Protein AF-0000000082933369 (afdb_homodimer)

Nearest PDB structures (foldseek):
  2hvv-assembly1_A  TM=9.136E-01  e=1.392E-15  Streptococcus mutans
  1vq2-assembly1_A  TM=8.316E-01  e=1.070E-15  Tequatrovirus T4
  4p9e-assembly1_A  TM=9.087E-01  e=1.133E-13  Cyanophage S-TIM5
  4p9c-assembly1_J  TM=8.682E-01  e=4.825E-14  Cyanophage S-TIM5
  7fh4-assembly1_A  TM=8.510E-01  e=1.287E-12  Paramecium bursaria Chlorella virus 1

Foldseek 3Di:
DDDDLLVVVLVVQVVQQVVEPDPPDRKKKFKDDPSHTQFIFIKWADPPDDTCNVVNAPCVVVVPDPLPDCVRGRIDHGLVRRLVVCVVVVHQRAQIEMEMAADDHQVSLVVCLVSNHAEYEYEDDDDRPNSVVVCVVSNHHYHYDDDD/DDDDLLVVVLVVQVVQQVVEPDPPDRKKKFKDDPSHTQFIFIKWAPPPDDTCNVVPAPCVVVVPDPLPDCVRGRIDHGLVRRLVVCVVVVHQRAQIEMEMAADDHQVSLVVCLVSNHAEYEYEDDDDRPNSVVVCVVSNHHYHYDDDD

pLDDT: mean 93.24, std 7.58, range [53.91, 98.89]

InterPro domains:
  IPR002125 Cytidine and deoxycytidylate deaminase domain [PF00383] (4-122)
  IPR002125 Cytidine and deoxycytidylate deaminase domain [PS51747] (4-134)
  IPR015517 Deoxycytidylate deaminase-related [PTHR11086] (2-146)
  IPR016193 Cytidine deaminase-like [SSF53927] (6-145)
  IPR016473 Deoxycytidylate deaminase [PIRSF006019] (2-145)
  IPR035105 Deoxycytidylate deaminase domain [cd01286] (6-136)

Secondary structure (DSSP, 8-state):
-PPPHHHHHHHHHHHHGGG---SS---EEEEEETTEEEEEEE-BPPTTS--HHHH--HHHHTTPPTTS-GGG--SBPHHHHHHHHHHHHT---TT-EEEESS---HHHHHHHHHTT--EEEE-S----HHHHHHHHHTT-EEEE----/-PPPHHHHHHHHHHHHGGG---SS---EEEEEETTEEEEEEE-BPPTTS--HHHH--HHHHTTPPTTS-GGG--SBPHHHHHHHHHHHHT---TT-EEEESS---HHHHHHHHHTT--EEEE-S----HHHHHHHHHTT-EEEE----

Organism: NCBI:txid1450156

Radius of gyration: 18.31 Å; Cα contacts (8 Å, |Δi|>4): 743; chains: 2; bounding box: 44×66×46 Å

Solvent-accessible surface area (backbone atoms only — not comparable to full-atom values): 15114 Å² total; per-residue (Å²): 131,83,69,52,70,66,56,50,54,51,54,49,22,60,57,45,13,69,71,27,47,44,86,85,64,64,31,10,15,33,34,30,44,93,92,34,80,72,33,51,18,35,19,30,39,33,65,70,46,78,39,38,76,76,76,49,55,62,39,65,76,67,66,54,59,90,89,50,49,62,69,56,47,74,47,43,50,12,61,50,35,16,45,32,41,16,10,27,69,27,38,54,42,47,69,12,33,39,35,28,54,42,47,58,46,43,65,46,38,42,48,40,46,52,19,36,38,43,33,37,38,24,23,74,81,56,83,37,64,68,17,53,52,52,37,53,59,47,65,36,46,78,40,80,54,70,84,127,130,84,70,52,71,67,56,51,54,52,54,51,21,61,58,44,14,68,72,27,47,42,86,85,64,64,30,10,15,34,34,31,44,93,92,35,80,71,32,51,17,34,18,30,40,32,63,71,46,79,39,39,76,76,75,50,54,62,40,65,76,66,67,56,58,89,88,50,50,63,68,57,48,75,47,44,50,13,59,50,35,17,46,31,41,16,10,27,70,27,39,55,43,47,68,12,34,38,36,28,55,44,46,59,45,43,64,45,38,41,48,38,46,51,19,36,37,43,33,38,37,23,23,75,80,58,82,38,65,69,16,53,52,52,37,53,58,47,65,36,44,78,40,80,53,70,84,128

Structure (mmCIF, N/CA/C/O backbone):
data_AF-0000000082933369-model_v1
#
loop_
_entity.id
_entity.type
_entity.pdbx_description
1 polymer 'Cytidine deaminase'
#
loop_
_atom_site.group_PDB
_atom_site.id
_atom_site.type_symbol
_atom_site.label_atom_id
_atom_site.label_alt_id
_atom_site.label_comp_id
_atom_site.label_asym_id
_atom_site.label_entity_id
_atom_site.label_seq_id
_atom_site.pdbx_PDB_ins_code
_atom_site.Cartn_x
_atom_site.Cartn_y
_atom_site.Cartn_z
_atom_site.occupancy
_atom_site.B_iso_or_equiv
_atom_site.auth_seq_id
_atom_site.auth_comp_id
_atom_site.auth_asym_id
_atom_site.auth_atom_id
_atom_site.pdbx_PDB_model_num
ATOM 1 N N . MET A 1 1 ? 11.576 26.126 25.24 1 78.82 1 MET A N 1
ATOM 2 C CA . MET A 1 1 ? 10.199 25.642 25.273 1 78.82 1 MET A CA 1
ATOM 3 C C . MET A 1 1 ? 10.087 24.273 24.612 1 78.82 1 MET A C 1
ATOM 5 O O . MET A 1 1 ? 10.741 24.012 23.601 1 78.82 1 MET A O 1
ATOM 9 N N . ARG A 1 2 ? 9.441 23.428 25.333 1 92.81 2 ARG A N 1
ATOM 10 C CA . ARG A 1 2 ? 9.28 22.078 24.804 1 92.81 2 ARG A CA 1
ATOM 11 C C . ARG A 1 2 ? 8.343 22.07 23.601 1 92.81 2 ARG A C 1
ATOM 13 O O . ARG A 1 2 ? 7.262 22.661 23.646 1 92.81 2 ARG A O 1
ATOM 20 N N . PRO A 1 3 ? 8.782 21.549 22.512 1 93.45 3 PRO A N 1
ATOM 21 C CA . PRO A 1 3 ? 7.884 21.485 21.357 1 93.45 3 PRO A CA 1
ATOM 22 C C . PRO A 1 3 ? 6.63 20.658 21.63 1 93.45 3 PRO A C 1
ATOM 24 O O . PRO A 1 3 ? 6.652 19.755 22.471 1 93.45 3 PRO A O 1
ATOM 27 N N . SER A 1 4 ? 5.562 21.004 20.953 1 95.52 4 SER A N 1
ATOM 28 C CA . SER A 1 4 ? 4.375 20.155 20.992 1 95.52 4 SER A CA 1
ATOM 29 C C . SER A 1 4 ? 4.654 18.786 20.38 1 95.52 4 SER A C 1
ATOM 31 O O . SER A 1 4 ? 5.665 18.599 19.7 1 95.52 4 SER A O 1
ATOM 33 N N . TRP A 1 5 ? 3.82 17.846 20.626 1 96.67 5 TRP A N 1
ATOM 34 C CA . TRP A 1 5 ? 3.992 16.507 20.072 1 96.67 5 TRP A CA 1
ATOM 35 C C . TRP A 1 5 ? 4.018 16.547 18.548 1 96.67 5 TRP A C 1
ATOM 37 O O . TRP A 1 5 ? 4.839 15.878 17.916 1 96.67 5 TRP A O 1
ATOM 47 N N . ASP A 1 6 ? 3.161 17.311 17.944 1 97.08 6 ASP A N 1
ATOM 48 C CA . ASP A 1 6 ? 3.121 17.419 16.488 1 97.08 6 ASP A CA 1
ATOM 49 C C . ASP A 1 6 ? 4.416 18.021 15.947 1 97.08 6 ASP A C 1
ATOM 51 O O . ASP A 1 6 ? 4.949 17.555 14.938 1 97.08 6 ASP A O 1
ATOM 55 N N . GLU A 1 7 ? 4.874 19.051 16.647 1 96.54 7 GLU A N 1
ATOM 56 C CA . GLU A 1 7 ? 6.142 19.654 16.249 1 96.54 7 GLU A CA 1
ATOM 57 C C . GLU A 1 7 ? 7.286 18.648 16.343 1 96.54 7 GLU A C 1
ATOM 59 O O . GLU A 1 7 ? 8.123 18.565 15.442 1 96.54 7 GLU A O 1
ATOM 64 N N . TYR A 1 8 ? 7.232 17.95 17.466 1 97.75 8 TYR A N 1
ATOM 65 C CA . TYR A 1 8 ? 8.271 16.961 17.728 1 97.75 8 TYR A CA 1
ATOM 66 C C . TYR A 1 8 ? 8.294 15.892 16.641 1 97.75 8 TYR A C 1
ATOM 68 O O . TYR A 1 8 ? 9.33 15.656 16.016 1 97.75 8 TYR A O 1
ATOM 76 N N . PHE A 1 9 ? 7.214 15.292 16.298 1 98.21 9 PHE A N 1
ATOM 77 C CA . PHE A 1 9 ? 7.148 14.186 15.351 1 98.21 9 PHE A CA 1
ATOM 78 C C . PHE A 1 9 ? 7.355 14.681 13.924 1 98.21 9 PHE A C 1
ATOM 80 O O . PHE A 1 9 ? 7.954 13.987 13.101 1 98.21 9 PHE A O 1
ATOM 87 N N . MET A 1 10 ? 6.91 15.921 13.6 1 97.32 10 MET A N 1
ATOM 88 C CA . MET A 1 10 ? 7.134 16.474 12.268 1 97.32 10 MET A CA 1
ATOM 89 C C . MET A 1 10 ? 8.613 16.769 12.042 1 97.32 10 MET A C 1
ATOM 91 O O . MET A 1 10 ? 9.107 16.663 10.918 1 97.32 10 MET A O 1
ATOM 95 N N . GLY A 1 11 ? 9.245 17.132 13.16 1 96.76 11 GLY A N 1
ATOM 96 C CA . GLY A 1 11 ? 10.691 17.264 13.076 1 96.76 11 GLY A CA 1
ATOM 97 C C . GLY A 1 11 ? 11.388 15.965 12.718 1 96.76 11 GLY A C 1
ATOM 98 O O . GLY A 1 11 ? 12.321 15.957 11.911 1 96.76 11 GLY A O 1
ATOM 99 N N . ILE A 1 12 ? 10.979 14.921 13.298 1 97.88 12 ILE A N 1
ATOM 100 C CA . ILE A 1 12 ? 11.562 13.61 13.035 1 97.88 12 ILE A CA 1
ATOM 101 C C . ILE A 1 12 ? 11.276 13.198 11.593 1 97.88 12 ILE A C 1
ATOM 103 O O . ILE A 1 12 ? 12.149 12.658 10.909 1 97.88 12 ILE A O 1
ATOM 107 N N . VAL A 1 13 ? 10.088 13.439 11.098 1 96.95 13 VAL A N 1
ATOM 108 C CA . VAL A 1 13 ? 9.704 13.093 9.733 1 96.95 13 VAL A CA 1
ATOM 109 C C . VAL A 1 13 ? 10.664 13.749 8.744 1 96.95 13 VAL A C 1
ATOM 111 O O . VAL A 1 13 ? 11.009 13.157 7.719 1 96.95 13 VAL A O 1
ATOM 114 N N . ASP A 1 14 ? 11.137 14.929 9.059 1 96.01 14 ASP A N 1
ATOM 115 C CA . ASP A 1 14 ? 12.047 15.675 8.195 1 96.01 14 ASP A CA 1
ATOM 116 C C . ASP A 1 14 ? 13.411 14.993 8.113 1 96.01 14 ASP A C 1
ATOM 118 O O . ASP A 1 14 ? 14.094 15.081 7.091 1 96.01 14 ASP A O 1
ATOM 122 N N . LEU A 1 15 ? 13.742 14.38 9.168 1 97.8 15 LEU A N 1
ATOM 123 C CA . LEU A 1 15 ? 14.995 13.633 9.154 1 97.8 15 LEU A CA 1
ATOM 124 C C . LEU A 1 15 ? 14.841 12.328 8.381 1 97.8 15 LEU A C 1
ATOM 126 O O . LEU A 1 15 ? 15.729 11.947 7.614 1 97.8 15 LEU A O 1
ATOM 130 N N . VAL A 1 16 ? 13.721 11.712 8.517 1 97.95 16 VAL A N 1
ATOM 131 C CA . VAL A 1 16 ? 13.449 10.426 7.884 1 97.95 16 VAL A CA 1
ATOM 132 C C . VAL A 1 16 ? 13.499 10.577 6.365 1 97.95 16 VAL A C 1
ATOM 134 O O . VAL A 1 16 ? 14.059 9.727 5.669 1 97.95 16 VAL A O 1
ATOM 137 N N . LYS A 1 17 ? 12.978 11.655 5.877 1 97.3 17 LYS A N 1
ATOM 138 C CA . LYS A 1 17 ? 12.879 11.835 4.431 1 97.3 17 LYS A CA 1
ATOM 139 C C . LYS A 1 17 ? 14.262 11.924 3.792 1 97.3 17 LYS A C 1
ATOM 141 O O . LYS A 1 17 ? 14.404 11.744 2.581 1 97.3 17 LYS A O 1
ATOM 146 N N . GLU A 1 18 ? 15.296 12.206 4.552 1 96.95 18 GLU A N 1
ATOM 147 C CA . GLU A 1 18 ? 16.643 12.41 4.028 1 96.95 18 GLU A CA 1
ATOM 148 C C . GLU A 1 18 ? 17.249 11.097 3.54 1 96.95 18 GLU A C 1
ATOM 150 O O . GLU A 1 18 ? 18.268 11.098 2.845 1 96.95 18 GLU A O 1
ATOM 155 N N . ARG A 1 19 ? 16.647 10.054 3.896 1 96.08 19 ARG A N 1
ATOM 156 C CA . ARG A 1 19 ? 17.15 8.756 3.456 1 96.08 19 ARG A CA 1
ATOM 157 C C . ARG A 1 19 ? 16.608 8.398 2.076 1 96.08 19 ARG A C 1
ATOM 159 O O . ARG A 1 19 ? 17.073 7.444 1.449 1 96.08 19 ARG A O 1
ATOM 166 N N . SER A 1 20 ? 15.643 9.12 1.589 1 95.98 20 SER A N 1
ATOM 167 C CA . SER A 1 20 ? 15.047 8.845 0.286 1 95.98 20 SER A CA 1
ATOM 168 C C . SER A 1 20 ? 16.057 9.05 -0.838 1 95.98 20 SER A C 1
ATOM 170 O O . SER A 1 20 ? 16.848 9.995 -0.805 1 95.98 20 SER A O 1
ATOM 172 N N . THR A 1 21 ? 15.978 8.199 -1.848 1 91.45 21 THR A N 1
ATOM 173 C CA . THR A 1 21 ? 16.846 8.322 -3.014 1 91.45 21 THR A CA 1
ATOM 174 C C . THR A 1 21 ? 16.058 8.806 -4.227 1 91.45 21 THR A C 1
ATOM 176 O O . THR A 1 21 ? 16.533 8.711 -5.361 1 91.45 21 THR A O 1
ATOM 179 N N . CYS A 1 22 ? 14.861 9.145 -3.921 1 91.55 22 CYS A N 1
ATOM 180 C CA . CYS A 1 22 ? 14.04 9.678 -5.002 1 91.55 22 CYS A CA 1
ATOM 181 C C . CYS A 1 22 ? 14.63 10.973 -5.548 1 91.55 22 CYS A C 1
ATOM 183 O O . CYS A 1 22 ? 15.013 11.858 -4.78 1 91.55 22 CYS A O 1
ATOM 185 N N . LEU A 1 23 ? 14.572 11.143 -6.798 1 89.59 23 LEU A N 1
ATOM 186 C CA . LEU A 1 23 ? 15.174 12.297 -7.456 1 89.59 23 LEU A CA 1
ATOM 187 C C . LEU A 1 23 ? 14.175 13.444 -7.562 1 89.59 23 LEU A C 1
ATOM 189 O O . LEU A 1 23 ? 14.563 14.594 -7.78 1 89.59 23 LEU A O 1
ATOM 193 N N . ARG A 1 24 ? 12.984 13.147 -7.423 1 85.81 24 ARG A N 1
ATOM 194 C CA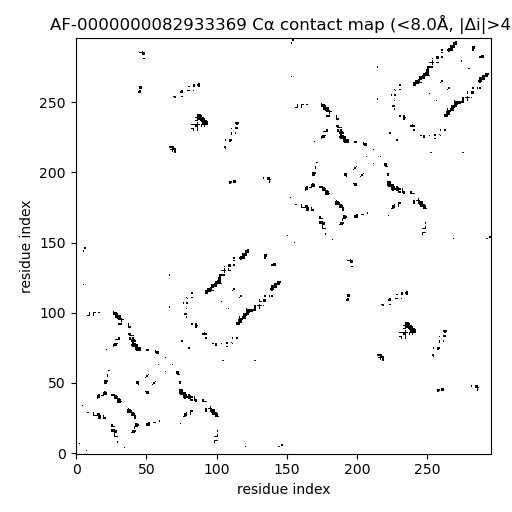 . ARG A 1 24 ? 11.949 14.153 -7.637 1 85.81 24 ARG A CA 1
ATOM 195 C C . ARG A 1 24 ? 11.558 14.824 -6.325 1 85.81 24 ARG A C 1
ATOM 197 O O . ARG A 1 24 ? 11.447 16.05 -6.257 1 85.81 24 ARG A O 1
ATOM 204 N N . ARG A 1 25 ? 11.227 13.956 -5.355 1 88.09 25 ARG A N 1
ATOM 205 C CA . ARG A 1 25 ? 10.716 14.49 -4.097 1 88.09 25 ARG A CA 1
ATOM 206 C C . ARG A 1 25 ? 11.017 13.545 -2.939 1 88.09 25 ARG A C 1
ATOM 208 O O . ARG A 1 25 ? 10.563 12.399 -2.932 1 88.09 25 ARG A O 1
ATOM 21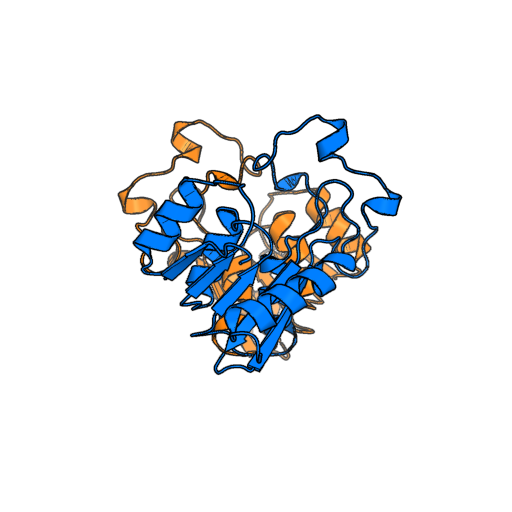5 N N . GLN A 1 26 ? 11.702 14.085 -1.998 1 94.39 26 GLN A N 1
ATOM 216 C CA . GLN A 1 26 ? 11.954 13.282 -0.806 1 94.39 26 GLN A CA 1
ATOM 217 C C . GLN A 1 26 ? 10.807 13.408 0.193 1 94.39 26 GLN A C 1
ATOM 219 O O . GLN A 1 26 ? 10.47 14.513 0.623 1 94.39 26 GLN A O 1
ATOM 224 N N . VAL A 1 27 ? 10.239 12.314 0.518 1 95.63 27 VAL A N 1
ATOM 225 C CA . VAL A 1 27 ? 9.097 12.279 1.425 1 95.63 27 VAL A CA 1
ATOM 226 C C . VAL A 1 27 ? 9.392 11.342 2.594 1 95.63 27 VAL A C 1
ATOM 228 O O . VAL A 1 27 ? 9.98 10.274 2.408 1 95.63 27 VAL A O 1
ATOM 231 N N . GLY A 1 28 ? 9.022 11.769 3.781 1 97.72 28 GLY A N 1
ATOM 232 C CA . GLY A 1 28 ? 9.105 10.953 4.981 1 97.72 28 GLY A CA 1
ATOM 233 C C . GLY A 1 28 ? 7.764 10.762 5.666 1 97.72 28 GLY A C 1
ATOM 234 O O . GLY A 1 28 ? 6.866 11.594 5.527 1 97.72 28 GLY A O 1
ATOM 235 N N . ALA A 1 29 ? 7.649 9.646 6.392 1 98.59 29 ALA A N 1
ATOM 236 C CA . ALA A 1 29 ? 6.42 9.348 7.123 1 98.59 29 ALA A CA 1
ATOM 237 C C . ALA A 1 29 ? 6.725 8.658 8.45 1 98.59 29 ALA A C 1
ATOM 239 O O . ALA A 1 29 ? 7.736 7.963 8.578 1 98.59 29 ALA A O 1
ATOM 240 N N . LEU A 1 30 ? 5.831 8.891 9.383 1 98.51 30 LEU A N 1
ATOM 241 C CA . LEU A 1 30 ? 5.875 8.292 10.713 1 98.51 30 LEU A CA 1
ATOM 242 C C . LEU A 1 30 ? 4.48 7.88 11.17 1 98.51 30 LEU A C 1
ATOM 244 O O . LEU A 1 30 ? 3.518 8.631 10.996 1 98.51 30 LEU A O 1
ATOM 248 N N . ILE A 1 31 ? 4.383 6.692 11.677 1 98.89 31 ILE A N 1
ATOM 249 C CA . ILE A 1 31 ? 3.143 6.314 12.347 1 98.89 31 ILE A CA 1
ATOM 250 C C . ILE A 1 31 ? 3.374 6.238 13.854 1 98.89 31 ILE A C 1
ATOM 252 O O . ILE A 1 31 ? 4.269 5.527 14.317 1 98.89 31 ILE A O 1
ATOM 256 N N . VAL A 1 32 ? 2.556 6.963 14.597 1 98.88 32 VAL A N 1
ATOM 257 C CA . VAL A 1 32 ? 2.729 7.134 16.035 1 98.88 32 VAL A CA 1
ATOM 258 C C . VAL A 1 32 ? 1.441 6.75 16.76 1 98.88 32 VAL A C 1
ATOM 260 O O . VAL A 1 32 ? 0.342 7.066 16.297 1 98.88 32 VAL A O 1
ATOM 263 N N . LYS A 1 33 ? 1.555 6.128 17.827 1 98.46 33 LYS A N 1
ATOM 264 C CA . LYS A 1 33 ? 0.431 5.833 18.71 1 98.46 33 LYS A CA 1
ATOM 265 C C . LYS A 1 33 ? 0.816 6.027 20.174 1 98.46 33 LYS A C 1
ATOM 267 O O . LYS A 1 33 ? 1.875 5.569 20.609 1 98.46 33 LYS A O 1
ATOM 272 N N . ASP A 1 34 ? 0.067 6.761 20.875 1 97.63 34 ASP A N 1
ATOM 273 C CA . ASP A 1 34 ? 0.319 7.018 22.289 1 97.63 34 ASP A CA 1
ATOM 274 C C . ASP A 1 34 ? 1.727 7.569 22.505 1 97.63 34 ASP A C 1
ATOM 276 O O . ASP A 1 34 ? 2.463 7.086 23.367 1 97.63 34 ASP A O 1
ATOM 280 N N . LYS A 1 35 ? 2.087 8.414 21.603 1 97.62 35 LYS A N 1
ATOM 281 C CA . LYS A 1 35 ? 3.336 9.166 21.678 1 97.62 35 LYS A CA 1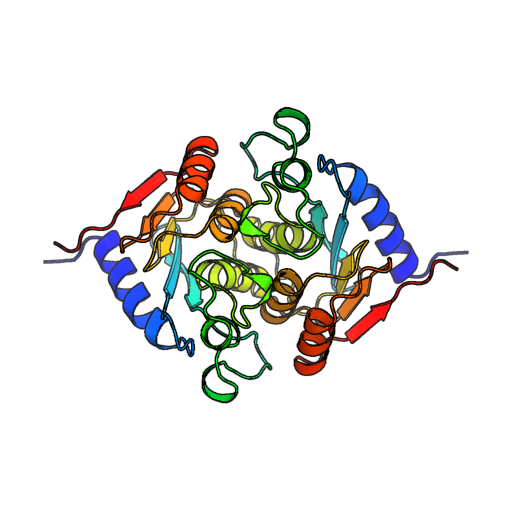
ATOM 282 C C . LYS A 1 35 ? 4.541 8.255 21.461 1 97.62 35 LYS A C 1
ATOM 284 O O . LYS A 1 35 ? 5.66 8.594 21.849 1 97.62 35 LYS A O 1
ATOM 289 N N . ARG A 1 36 ? 4.295 7.101 20.858 1 98.09 36 ARG A N 1
ATOM 290 C CA . ARG A 1 36 ? 5.367 6.176 20.505 1 98.09 36 ARG A CA 1
ATOM 291 C C . ARG A 1 36 ? 5.414 5.941 18.999 1 98.09 36 ARG A C 1
ATOM 293 O O . ARG A 1 36 ? 4.381 5.707 18.369 1 98.09 36 ARG A O 1
ATOM 300 N N . ILE A 1 37 ? 6.601 5.96 18.555 1 98.64 37 ILE A N 1
ATOM 301 C CA . ILE A 1 37 ? 6.788 5.687 17.134 1 98.64 37 ILE A CA 1
ATOM 302 C C . ILE A 1 37 ? 6.679 4.185 16.879 1 98.64 37 ILE A C 1
ATOM 304 O O . ILE A 1 37 ? 7.388 3.391 17.5 1 98.64 37 ILE A O 1
ATOM 308 N N . LEU A 1 38 ? 5.831 3.845 15.991 1 98.69 38 LEU A N 1
ATOM 309 C CA . LEU A 1 38 ? 5.608 2.436 15.687 1 98.69 38 LEU A CA 1
ATOM 310 C C . LEU A 1 38 ? 6.379 2.02 14.439 1 98.69 38 LEU A C 1
ATOM 312 O O . LEU A 1 38 ? 6.885 0.898 14.361 1 98.69 38 LEU A O 1
ATOM 316 N N . SER A 1 39 ? 6.42 2.923 13.446 1 98.65 39 SER A N 1
ATOM 317 C CA . SER A 1 39 ? 7.068 2.64 12.169 1 98.65 39 SER A CA 1
ATOM 318 C C . SER A 1 39 ? 7.422 3.927 11.432 1 98.65 39 SER A C 1
ATOM 320 O O . SER A 1 39 ? 6.927 5.003 11.777 1 98.65 39 SER A O 1
ATOM 322 N N . THR A 1 40 ? 8.307 3.811 10.542 1 98.46 40 THR A N 1
ATOM 323 C CA . THR A 1 40 ? 8.745 4.921 9.704 1 98.46 40 THR A CA 1
ATOM 324 C C . THR A 1 40 ? 8.831 4.495 8.242 1 98.46 40 THR A C 1
ATOM 326 O O . THR A 1 40 ? 8.808 3.301 7.935 1 98.46 40 THR A O 1
ATOM 329 N N . GLY A 1 41 ? 8.85 5.492 7.389 1 98.3 41 GLY A N 1
ATOM 330 C CA . GLY A 1 41 ? 9.024 5.229 5.97 1 98.3 41 GLY A CA 1
ATOM 331 C C . GLY A 1 41 ? 9.481 6.446 5.189 1 98.3 41 GLY A C 1
ATOM 332 O O . GLY A 1 41 ? 9.183 7.581 5.567 1 98.3 41 GLY A O 1
ATOM 333 N N . TYR A 1 42 ? 10.228 6.177 4.249 1 98.07 42 TYR A N 1
ATOM 334 C CA . TYR A 1 42 ? 10.585 7.162 3.234 1 98.07 42 TYR A CA 1
ATOM 335 C C . TYR A 1 42 ? 10.424 6.584 1.833 1 98.07 42 TYR A C 1
ATOM 337 O O . TYR A 1 42 ? 10.405 5.364 1.656 1 98.07 42 TYR A O 1
ATOM 345 N N . ASN A 1 43 ? 10.195 7.449 0.879 1 96.76 43 ASN A N 1
ATOM 346 C CA . ASN A 1 43 ? 10.001 6.936 -0.473 1 96.76 43 ASN A CA 1
ATOM 347 C C . ASN A 1 43 ? 11.313 6.448 -1.081 1 96.76 43 ASN A C 1
ATOM 349 O O . ASN A 1 43 ? 12.359 7.071 -0.893 1 96.76 43 ASN A O 1
ATOM 353 N N . GLY A 1 44 ? 11.237 5.299 -1.703 1 95.38 44 GLY A N 1
ATOM 354 C CA . GLY A 1 44 ? 12.408 4.677 -2.301 1 95.38 44 GLY A CA 1
ATOM 355 C C . GLY A 1 44 ? 12.11 3.333 -2.938 1 95.38 44 GLY A C 1
ATOM 356 O O . GLY A 1 44 ? 11.018 2.787 -2.765 1 95.38 44 GLY A O 1
ATOM 357 N N . ALA A 1 45 ? 13.095 2.883 -3.662 1 94.87 45 ALA A N 1
ATOM 358 C CA . ALA A 1 45 ? 12.962 1.588 -4.325 1 94.87 45 ALA A CA 1
ATOM 359 C C . ALA A 1 45 ? 12.814 0.462 -3.304 1 94.87 45 ALA A C 1
ATOM 361 O O . ALA A 1 45 ? 13.335 0.554 -2.19 1 94.87 45 ALA A O 1
ATOM 362 N N . PRO A 1 46 ? 12.081 -0.59 -3.707 1 96.16 46 PRO A N 1
ATOM 363 C CA . PRO A 1 46 ? 11.966 -1.729 -2.793 1 96.16 46 PRO A CA 1
ATOM 364 C C . PRO A 1 46 ? 13.321 -2.324 -2.418 1 96.16 46 PRO A C 1
ATOM 366 O O . PRO A 1 46 ? 14.288 -2.19 -3.172 1 96.16 46 PRO A O 1
ATOM 369 N N . THR A 1 47 ? 13.32 -2.935 -1.27 1 94.06 47 THR A N 1
ATOM 370 C CA . THR A 1 47 ? 14.531 -3.58 -0.776 1 94.06 47 THR A CA 1
ATOM 371 C C . THR A 1 47 ? 15.099 -4.536 -1.822 1 94.06 47 THR A C 1
ATOM 373 O O . THR A 1 47 ? 14.362 -5.334 -2.406 1 94.06 47 THR A O 1
ATOM 376 N N . GLY A 1 48 ? 16.371 -4.451 -2.112 1 92.43 48 GLY A N 1
ATOM 377 C CA . GLY A 1 48 ? 17.027 -5.359 -3.039 1 92.43 48 GLY A CA 1
ATOM 378 C C . GLY A 1 48 ? 16.955 -4.895 -4.481 1 92.43 48 GLY A C 1
ATOM 379 O O . GLY A 1 48 ? 17.506 -5.541 -5.375 1 92.43 48 GLY A O 1
ATOM 380 N N . CYS A 1 49 ? 16.285 -3.813 -4.765 1 94.04 49 CYS A N 1
ATOM 381 C CA . CYS A 1 49 ? 16.154 -3.29 -6.12 1 94.04 49 CYS A CA 1
ATOM 382 C C . CYS A 1 49 ? 17.016 -2.047 -6.31 1 94.04 49 CYS A C 1
ATOM 384 O O . CYS A 1 49 ? 17.355 -1.367 -5.34 1 94.04 49 CYS A O 1
ATOM 386 N N . SER A 1 50 ? 17.275 -1.788 -7.531 1 93.48 50 SER A N 1
ATOM 387 C CA . SER A 1 50 ? 18.067 -0.605 -7.852 1 93.48 50 SER A CA 1
ATOM 388 C C . SER A 1 50 ? 17.297 0.675 -7.547 1 93.48 50 SER A C 1
ATOM 390 O O . SER A 1 50 ? 16.082 0.737 -7.744 1 93.48 50 SER A O 1
ATOM 392 N N . HIS A 1 51 ? 18.011 1.632 -7.126 1 92.91 51 HIS A N 1
ATOM 393 C CA . HIS A 1 51 ? 17.41 2.905 -6.746 1 92.91 51 HIS A CA 1
ATOM 394 C C . HIS A 1 51 ? 17.39 3.878 -7.919 1 92.91 51 HIS A C 1
ATOM 396 O O . HIS A 1 51 ? 18.142 3.711 -8.882 1 92.91 51 HIS A O 1
ATOM 402 N N . CYS A 1 52 ? 16.527 4.855 -7.782 1 89.53 52 CYS A N 1
ATOM 403 C CA . CYS A 1 52 ? 16.382 5.848 -8.84 1 89.53 52 CYS A CA 1
ATOM 404 C C . CYS A 1 52 ? 17.686 6.605 -9.06 1 89.53 52 CYS A C 1
ATOM 406 O O . CYS A 1 52 ? 17.992 7.008 -10.184 1 89.53 52 CYS A O 1
ATOM 408 N N . GLU A 1 53 ? 18.398 6.785 -8.001 1 88.28 53 GLU A N 1
ATOM 409 C CA . GLU A 1 53 ? 19.676 7.48 -8.119 1 88.28 53 GLU A CA 1
ATOM 410 C C . GLU A 1 53 ? 20.625 6.735 -9.054 1 88.28 53 GLU A C 1
ATOM 412 O O . GLU A 1 53 ? 21.524 7.339 -9.644 1 88.28 53 GLU A O 1
ATOM 417 N N . GLU A 1 54 ? 20.402 5.456 -9.241 1 89.87 54 GLU A N 1
ATOM 418 C CA . GLU A 1 54 ? 21.262 4.616 -10.071 1 89.87 54 GLU A CA 1
ATOM 419 C C . GLU A 1 54 ? 20.719 4.506 -11.493 1 89.87 54 GLU A C 1
ATOM 421 O O . GLU A 1 54 ? 21.485 4.525 -12.458 1 89.87 54 GLU A O 1
ATOM 426 N N . LEU A 1 55 ? 19.431 4.458 -11.655 1 90.57 55 LEU A N 1
ATOM 427 C CA . LEU A 1 55 ? 18.827 4.104 -12.935 1 90.57 55 LEU A CA 1
ATOM 428 C C . LEU A 1 55 ? 18.194 5.324 -13.594 1 90.57 55 LEU A C 1
ATOM 430 O O . LEU A 1 55 ? 17.903 5.307 -14.792 1 90.57 55 LEU A O 1
ATOM 434 N N . GLY A 1 56 ? 17.974 6.345 -12.733 1 89.81 56 GLY A N 1
ATOM 435 C CA . GLY A 1 56 ? 17.163 7.456 -13.202 1 89.81 56 GLY A CA 1
ATOM 436 C C . GLY A 1 56 ? 15.682 7.269 -12.934 1 89.81 56 GLY A C 1
ATOM 437 O O . GLY A 1 56 ? 15.276 6.275 -12.328 1 89.81 56 GLY A O 1
ATOM 438 N N . CYS A 1 57 ? 14.846 8.291 -13.379 1 89.02 57 CYS A N 1
ATOM 439 C CA . CYS A 1 57 ? 13.407 8.282 -13.138 1 89.02 57 CYS A CA 1
ATOM 440 C C . CYS A 1 57 ? 12.635 8.236 -14.451 1 89.02 57 CYS A C 1
ATOM 442 O O . CYS A 1 57 ? 12.668 9.191 -15.23 1 89.02 57 CYS A O 1
ATOM 444 N N . LEU A 1 58 ? 11.938 7.116 -14.595 1 86.47 58 LEU A N 1
ATOM 445 C CA . LEU A 1 58 ? 11.163 6.935 -15.818 1 86.47 58 LEU A CA 1
ATOM 446 C C . LEU A 1 58 ? 10.069 7.992 -15.928 1 86.47 58 LEU A C 1
ATOM 448 O O . LEU A 1 58 ? 9.793 8.493 -17.021 1 86.47 58 LEU A O 1
ATOM 452 N N . ARG A 1 59 ? 9.498 8.305 -14.823 1 86.93 59 ARG A N 1
ATOM 453 C CA . ARG A 1 59 ? 8.432 9.3 -14.843 1 86.93 59 ARG A CA 1
ATOM 454 C C . ARG A 1 59 ? 8.968 10.67 -15.246 1 86.93 59 ARG A C 1
ATOM 456 O O . ARG A 1 59 ? 8.284 11.434 -15.93 1 86.93 59 ARG A O 1
ATOM 463 N N . GLU A 1 60 ? 10.051 10.974 -14.797 1 87.48 60 GLU A N 1
ATOM 464 C CA . GLU A 1 60 ? 10.686 12.221 -15.211 1 87.48 60 GLU A CA 1
ATOM 465 C C . GLU A 1 60 ? 11.017 12.204 -16.7 1 87.48 60 GLU A C 1
ATOM 467 O O . GLU A 1 60 ? 10.776 13.186 -17.406 1 87.48 60 GLU A O 1
ATOM 472 N N . LYS A 1 61 ? 11.589 11.138 -17.194 1 89.36 61 LYS A N 1
ATOM 473 C CA . LYS A 1 61 ? 11.965 10.991 -18.597 1 89.36 61 LYS A CA 1
ATOM 474 C C . LYS A 1 61 ? 10.752 11.142 -19.511 1 89.36 61 LYS A C 1
ATOM 476 O O . LYS A 1 61 ? 10.852 11.723 -20.593 1 89.36 61 LYS A O 1
ATOM 481 N N . LEU A 1 62 ? 9.638 10.686 -18.962 1 91.23 62 LEU A N 1
ATOM 482 C CA . LEU A 1 62 ? 8.43 10.709 -19.779 1 91.23 62 LEU A CA 1
ATOM 483 C C . LEU A 1 62 ? 7.58 11.935 -19.458 1 91.23 62 LEU A C 1
ATOM 485 O O . LEU A 1 62 ? 6.464 12.072 -19.964 1 91.23 62 LEU A O 1
ATOM 489 N N . GLN A 1 63 ? 7.976 12.837 -18.563 1 89.52 63 GLN A N 1
ATOM 490 C CA . GLN A 1 63 ? 7.324 14.084 -18.177 1 89.52 63 GLN A CA 1
ATOM 491 C C . GLN A 1 63 ? 5.922 13.825 -17.631 1 89.52 63 GLN A C 1
ATOM 493 O O . GLN A 1 63 ? 4.964 14.493 -18.026 1 89.52 63 GLN A O 1
ATOM 498 N N . ILE A 1 64 ? 5.825 12.821 -16.862 1 85.99 64 ILE A N 1
ATOM 499 C CA . ILE A 1 64 ? 4.547 12.489 -16.24 1 85.99 64 ILE A CA 1
ATOM 500 C C . ILE A 1 64 ? 4.284 13.431 -15.068 1 85.99 64 ILE A C 1
ATOM 502 O O . ILE A 1 64 ? 5.129 13.582 -14.182 1 85.99 64 ILE A O 1
ATOM 506 N N . PRO A 1 65 ? 3.069 14.058 -15.087 1 82.94 65 PRO A N 1
ATOM 507 C CA . PRO A 1 65 ? 2.748 14.959 -13.978 1 82.94 65 PRO A CA 1
ATOM 508 C C . PRO A 1 65 ? 2.643 14.232 -12.639 1 82.94 65 PRO A C 1
ATOM 510 O O . PRO A 1 65 ? 2.37 13.029 -12.605 1 82.94 65 PRO A O 1
ATOM 513 N N . SER A 1 66 ? 2.802 15.043 -11.579 1 79.01 66 SER A N 1
ATOM 514 C CA . SER A 1 66 ? 2.645 14.504 -10.232 1 79.01 66 SER A CA 1
ATOM 515 C C . SER A 1 66 ? 1.243 13.942 -10.021 1 79.01 66 SER A C 1
ATOM 517 O O . SER A 1 66 ? 0.256 14.543 -10.451 1 79.01 66 SER A O 1
ATOM 519 N N . GLY A 1 67 ? 1.26 12.765 -9.391 1 78.36 67 GLY A N 1
ATOM 520 C CA . GLY A 1 67 ? -0.029 12.2 -9.028 1 78.36 67 GLY A CA 1
ATOM 521 C C . GLY A 1 67 ? -0.617 11.31 -10.107 1 78.36 67 GLY A C 1
ATOM 522 O O . GLY A 1 67 ? -1.698 10.744 -9.932 1 78.36 67 GLY A O 1
ATOM 523 N N . GLN A 1 68 ? 0.16 11.189 -11.205 1 82.68 68 GLN A N 1
ATOM 524 C CA . GLN A 1 68 ? -0.367 10.368 -12.29 1 82.68 68 GLN A CA 1
ATOM 525 C C . GLN A 1 68 ? 0.572 9.208 -12.609 1 82.68 68 GLN A C 1
ATOM 527 O O . GLN A 1 68 ? 1.782 9.306 -12.395 1 82.68 68 GLN A O 1
ATOM 532 N N . ARG A 1 69 ? 0.006 8.171 -13.04 1 85.29 69 ARG A N 1
ATOM 533 C CA . ARG A 1 69 ? 0.719 7.009 -13.56 1 85.29 69 ARG A CA 1
ATOM 534 C C . ARG A 1 69 ? 1.674 6.44 -12.516 1 85.29 69 ARG A C 1
ATOM 536 O O . ARG A 1 69 ? 2.856 6.233 -12.796 1 85.29 69 ARG A O 1
ATOM 543 N N . HIS A 1 70 ? 1.211 6.126 -11.447 1 83.89 70 HIS A N 1
ATOM 544 C CA . HIS A 1 70 ? 1.994 5.643 -10.315 1 83.89 70 HIS A CA 1
ATOM 545 C C . HIS A 1 70 ? 2.656 4.307 -10.633 1 83.89 70 HIS A C 1
ATOM 547 O O . HIS A 1 70 ? 3.655 3.941 -10.009 1 83.89 70 HIS A O 1
ATOM 553 N N . GLU A 1 71 ? 2.15 3.641 -11.635 1 84.1 71 GLU A N 1
ATOM 554 C CA . GLU A 1 71 ? 2.696 2.336 -11.995 1 84.1 71 GLU A CA 1
ATOM 555 C C . GLU A 1 71 ? 4.085 2.471 -12.613 1 84.1 71 GLU A C 1
ATOM 557 O O . GLU A 1 71 ? 4.839 1.497 -12.677 1 84.1 71 GLU A O 1
ATOM 562 N N . LEU A 1 72 ? 4.408 3.68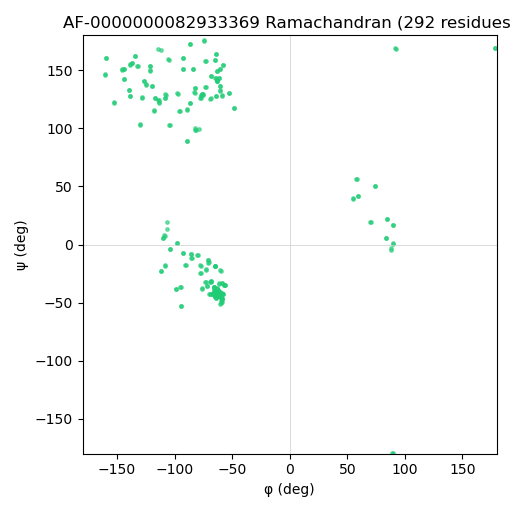6 -13.008 1 87.13 72 LEU A N 1
ATOM 563 C CA . LEU A 1 72 ? 5.692 3.912 -13.66 1 87.13 72 LEU A CA 1
ATOM 564 C C . LEU A 1 72 ? 6.753 4.323 -12.645 1 87.13 72 LEU A C 1
ATOM 566 O O . LEU A 1 72 ? 7.933 4.439 -12.985 1 87.13 72 LEU A O 1
ATOM 570 N N . CYS A 1 73 ? 6.311 4.533 -11.48 1 89.39 73 CYS A N 1
ATOM 571 C CA . CYS A 1 73 ? 7.242 4.905 -10.421 1 89.39 73 CYS A CA 1
ATOM 572 C C . CYS A 1 73 ? 7.919 3.672 -9.833 1 89.39 73 CYS A C 1
ATOM 574 O O . CYS A 1 73 ? 7.248 2.714 -9.449 1 89.39 73 CYS A O 1
ATOM 576 N N . ARG A 1 74 ? 9.203 3.719 -9.726 1 90.3 74 ARG A N 1
ATOM 577 C CA . ARG A 1 74 ? 9.962 2.599 -9.179 1 90.3 74 ARG A CA 1
ATOM 578 C C . ARG A 1 74 ? 9.852 2.552 -7.659 1 90.3 74 ARG A C 1
ATOM 580 O O . ARG A 1 74 ? 9.954 1.482 -7.056 1 90.3 74 ARG A O 1
ATOM 587 N N . ALA A 1 75 ? 9.578 3.656 -7.093 1 93.08 75 ALA A N 1
ATOM 588 C CA . ALA A 1 75 ? 9.63 3.782 -5.639 1 93.08 75 ALA A CA 1
ATOM 589 C C . ALA A 1 75 ? 8.264 3.505 -5.016 1 93.08 75 ALA A C 1
ATOM 591 O O . ALA A 1 75 ? 7.231 3.686 -5.664 1 93.08 75 ALA A O 1
ATOM 592 N N . LEU A 1 76 ? 8.351 3.026 -3.812 1 95.77 76 LEU A N 1
ATOM 593 C CA . LEU A 1 76 ? 7.185 3.095 -2.938 1 95.77 76 LEU A CA 1
ATOM 594 C C . LEU A 1 76 ? 7.103 4.452 -2.247 1 95.77 76 LEU A C 1
ATOM 596 O O . LEU A 1 76 ? 8.128 5.093 -2.005 1 95.77 76 LEU A O 1
ATOM 600 N N . HIS A 1 77 ? 5.916 4.846 -1.95 1 96.01 77 HIS A N 1
ATOM 601 C CA . HIS A 1 77 ? 5.729 6.071 -1.181 1 96.01 77 HIS A CA 1
ATOM 602 C C . HIS A 1 77 ? 6.112 5.867 0.281 1 96.01 77 HIS A C 1
ATOM 604 O O . HIS A 1 77 ? 6.124 4.737 0.773 1 96.01 77 HIS A O 1
ATOM 610 N N . ALA A 1 78 ? 6.404 6.968 0.92 1 97.75 78 ALA A N 1
ATOM 611 C CA . ALA A 1 78 ? 6.81 6.946 2.323 1 97.75 78 ALA A CA 1
ATOM 612 C C . ALA A 1 78 ? 5.718 6.34 3.2 1 97.75 78 ALA A C 1
ATOM 614 O O . ALA A 1 78 ? 6.002 5.521 4.078 1 97.75 78 ALA A O 1
ATOM 615 N N . GLU A 1 79 ? 4.463 6.77 2.98 1 98.16 79 GLU A N 1
ATOM 616 C CA . GLU A 1 79 ? 3.325 6.27 3.745 1 98.16 79 GLU A CA 1
ATOM 617 C C . GLU A 1 79 ? 3.149 4.766 3.554 1 98.16 79 GLU A C 1
ATOM 619 O O . GLU A 1 79 ? 2.893 4.038 4.515 1 98.16 79 GLU A O 1
ATOM 624 N N . GLN A 1 80 ? 3.288 4.322 2.347 1 98.07 80 GLN A N 1
ATOM 625 C CA . GLN A 1 80 ? 3.238 2.89 2.069 1 98.07 80 GLN A CA 1
ATOM 626 C C . GLN A 1 80 ? 4.319 2.141 2.842 1 98.07 80 GLN A C 1
ATOM 628 O O . GLN A 1 80 ? 4.037 1.138 3.5 1 98.07 80 GLN A O 1
ATOM 633 N N . ASN A 1 81 ? 5.498 2.664 2.795 1 98.51 81 ASN A N 1
ATOM 634 C CA . ASN A 1 81 ? 6.621 2.014 3.463 1 98.51 81 ASN A CA 1
ATOM 635 C C . ASN A 1 81 ? 6.405 1.933 4.972 1 98.51 81 ASN A C 1
ATOM 637 O O . ASN A 1 81 ? 6.781 0.945 5.604 1 98.51 81 ASN A O 1
ATOM 641 N N . ALA A 1 82 ? 5.85 2.968 5.525 1 98.82 82 ALA A N 1
ATOM 642 C CA . ALA A 1 82 ? 5.585 2.953 6.961 1 98.82 82 ALA A CA 1
ATOM 643 C C . ALA A 1 82 ? 4.598 1.848 7.325 1 98.82 82 ALA A C 1
ATOM 645 O O . ALA A 1 82 ? 4.814 1.105 8.286 1 98.82 82 ALA A O 1
ATOM 646 N N . ILE A 1 83 ? 3.553 1.71 6.534 1 98.84 83 ILE A N 1
ATOM 647 C CA . ILE A 1 83 ? 2.529 0.704 6.791 1 98.84 83 ILE A CA 1
ATOM 648 C C . ILE A 1 83 ? 3.097 -0.689 6.53 1 98.84 83 ILE A C 1
ATOM 650 O O . ILE A 1 83 ? 2.887 -1.611 7.323 1 98.84 83 ILE A O 1
ATOM 654 N N . VAL A 1 84 ? 3.828 -0.8 5.469 1 98.79 84 VAL A N 1
ATOM 655 C CA . VAL A 1 84 ? 4.401 -2.085 5.08 1 98.79 84 VAL A CA 1
ATOM 656 C C . VAL A 1 84 ? 5.414 -2.538 6.129 1 98.79 84 VAL A C 1
ATOM 658 O O . VAL A 1 84 ? 5.477 -3.721 6.47 1 98.79 84 VAL A O 1
ATOM 661 N N . GLN A 1 85 ? 6.211 -1.601 6.636 1 98.63 85 GLN A N 1
ATOM 662 C CA . GLN A 1 85 ? 7.155 -1.935 7.696 1 98.63 85 GLN A CA 1
ATOM 663 C C . GLN A 1 85 ? 6.436 -2.512 8.912 1 98.63 85 GLN A C 1
ATOM 665 O O . GLN A 1 85 ? 6.91 -3.474 9.521 1 98.63 85 GLN A O 1
ATOM 670 N N . ALA A 1 86 ? 5.347 -1.909 9.233 1 98.82 86 ALA A N 1
ATOM 671 C CA . ALA A 1 8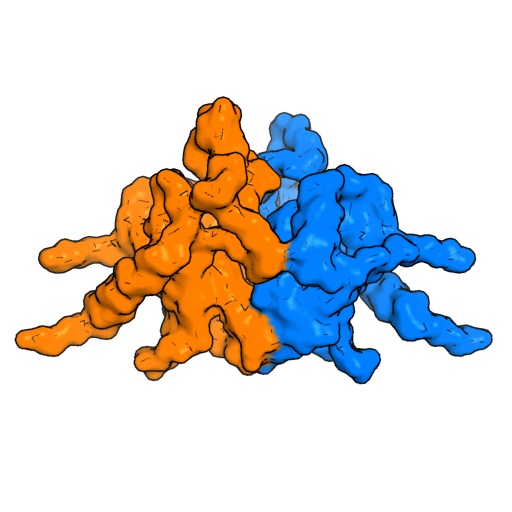6 ? 4.569 -2.414 10.36 1 98.82 86 ALA A CA 1
ATOM 672 C C . ALA A 1 86 ? 4.109 -3.847 10.111 1 98.82 86 ALA A C 1
ATOM 674 O O . ALA A 1 86 ? 4.156 -4.687 11.012 1 98.82 86 ALA A O 1
ATOM 675 N N . ALA A 1 87 ? 3.697 -4.135 8.935 1 98.75 87 ALA A N 1
ATOM 676 C CA . ALA A 1 87 ? 3.282 -5.487 8.569 1 98.75 87 ALA A CA 1
ATOM 677 C C . ALA A 1 87 ? 4.463 -6.452 8.608 1 98.75 87 ALA A C 1
ATOM 679 O O . ALA A 1 87 ? 4.312 -7.612 8.999 1 98.75 87 ALA A O 1
ATOM 680 N N . MET A 1 88 ? 5.64 -5.982 8.211 1 98.61 88 MET A N 1
ATOM 681 C CA . MET A 1 88 ? 6.838 -6.815 8.169 1 98.61 88 MET A CA 1
ATOM 682 C C . MET A 1 88 ? 7.226 -7.283 9.567 1 98.61 88 MET A C 1
ATOM 684 O O . MET A 1 88 ? 7.528 -8.46 9.771 1 98.61 88 MET A O 1
ATOM 688 N N . TYR A 1 89 ? 7.061 -6.321 10.493 1 98.36 89 TYR A N 1
ATOM 689 C CA . TYR A 1 89 ? 7.589 -6.603 11.823 1 98.36 89 TYR A CA 1
ATOM 690 C C . TYR A 1 89 ? 6.467 -6.954 12.793 1 98.36 89 TYR A C 1
ATOM 692 O O . TYR A 1 89 ? 6.722 -7.305 13.947 1 98.36 89 TYR A O 1
ATOM 700 N N . GLY A 1 90 ? 5.277 -6.887 12.368 1 98.31 90 GLY A N 1
ATOM 701 C CA . GLY A 1 90 ? 4.154 -7.264 13.211 1 98.31 90 GLY A CA 1
ATOM 702 C C . GLY A 1 90 ? 3.846 -6.24 14.287 1 98.31 90 GLY A C 1
ATOM 703 O O . GLY A 1 90 ? 3.701 -6.589 15.461 1 98.31 90 GLY A O 1
ATOM 704 N N . VAL A 1 91 ? 3.731 -4.995 13.89 1 98.37 91 VAL A N 1
ATOM 705 C CA . VAL A 1 91 ? 3.369 -3.894 14.776 1 98.37 91 VAL A CA 1
ATOM 706 C C . VAL A 1 91 ? 2.004 -3.338 14.379 1 98.37 91 VAL A C 1
ATOM 708 O O . VAL A 1 91 ? 1.798 -2.943 13.229 1 98.37 91 VAL A O 1
ATOM 711 N N . SER A 1 92 ? 1.088 -3.298 15.296 1 98.79 92 SER A N 1
ATOM 712 C CA . SER A 1 92 ? -0.238 -2.773 14.986 1 98.79 92 SER A CA 1
ATOM 713 C C . SER A 1 92 ? -0.227 -1.25 14.914 1 98.79 92 SER A C 1
ATOM 715 O O . SER A 1 92 ? 0.185 -0.581 15.864 1 98.79 92 SER A O 1
ATOM 717 N N . VAL A 1 93 ? -0.772 -0.734 13.847 1 98.71 93 VAL A N 1
ATOM 718 C CA . VAL A 1 93 ? -0.777 0.717 13.691 1 98.71 93 VAL A CA 1
ATOM 719 C C . VAL A 1 93 ? -2.199 1.249 13.849 1 98.71 93 VAL A C 1
ATOM 721 O O . VAL A 1 93 ? -2.442 2.448 13.689 1 98.71 93 VAL A O 1
ATOM 724 N N . ALA A 1 94 ? -3.101 0.368 14.2 1 98.67 94 ALA A N 1
ATOM 725 C CA . ALA A 1 94 ? -4.498 0.761 14.367 1 98.67 94 ALA A CA 1
ATOM 726 C C . ALA A 1 94 ? -4.643 1.817 15.459 1 98.67 94 ALA A C 1
ATOM 728 O O . ALA A 1 94 ? -4.075 1.679 16.545 1 98.67 94 ALA A O 1
ATOM 729 N N . GLY A 1 95 ? -5.396 2.864 15.129 1 98.66 95 GLY A N 1
ATOM 730 C CA . GLY A 1 95 ? -5.608 3.94 16.084 1 98.66 95 GLY A CA 1
ATOM 731 C C . GLY A 1 95 ? -4.483 4.958 16.096 1 98.66 95 GLY A C 1
ATOM 732 O O . GLY A 1 95 ? -4.487 5.886 16.907 1 98.66 95 GLY A O 1
ATOM 733 N N . GLY A 1 96 ? -3.517 4.811 15.176 1 98.72 96 GLY A N 1
ATOM 734 C CA . GLY A 1 96 ? -2.336 5.66 15.181 1 98.72 96 GLY A CA 1
ATOM 735 C C . GLY A 1 96 ? -2.529 6.954 14.413 1 98.72 96 GLY A C 1
ATOM 736 O O . GLY A 1 96 ? -3.589 7.182 13.827 1 98.72 96 GLY A O 1
ATOM 737 N N . THR A 1 97 ? -1.522 7.834 14.533 1 98.89 97 THR A N 1
ATOM 738 C CA . THR A 1 97 ? -1.406 9.068 13.763 1 98.89 97 THR A CA 1
ATOM 739 C C . THR A 1 97 ? -0.296 8.953 12.722 1 98.89 97 THR A C 1
ATOM 741 O O . THR A 1 97 ? 0.815 8.521 13.036 1 98.89 97 THR A O 1
ATOM 744 N N . LEU A 1 98 ? -0.663 9.288 11.515 1 98.83 98 LEU A N 1
ATOM 745 C CA . LEU A 1 98 ? 0.308 9.325 10.427 1 98.83 98 LEU A CA 1
ATOM 746 C C . LEU A 1 98 ? 0.846 10.737 10.226 1 98.83 98 LEU A C 1
ATOM 748 O O . LEU A 1 98 ? 0.082 11.662 9.939 1 98.83 98 LEU A O 1
ATOM 752 N N . TYR A 1 99 ? 2.125 10.949 10.466 1 98.68 99 TYR A N 1
ATOM 753 C CA . TYR A 1 99 ? 2.821 12.191 10.15 1 98.68 99 TYR A CA 1
ATOM 754 C C . TYR A 1 99 ? 3.56 12.079 8.822 1 98.68 99 TYR A C 1
ATOM 756 O O . TYR A 1 99 ? 4.314 11.129 8.602 1 98.68 99 TYR A O 1
ATOM 764 N N . VAL A 1 100 ? 3.388 12.984 7.957 1 97.5 100 VAL A N 1
ATOM 765 C CA . VAL A 1 100 ? 4.01 12.889 6.641 1 97.5 100 VAL A CA 1
ATOM 766 C C . VAL A 1 100 ? 4.4 14.281 6.152 1 97.5 100 VAL A C 1
ATOM 768 O O . VAL A 1 100 ? 3.726 15.266 6.46 1 97.5 100 VAL A O 1
ATOM 771 N N . THR A 1 101 ? 5.425 14.362 5.357 1 95.64 101 THR A N 1
ATOM 772 C CA . THR A 1 101 ? 5.97 15.642 4.921 1 95.64 101 THR A CA 1
ATOM 773 C C . THR A 1 101 ? 5.098 16.258 3.83 1 95.64 101 THR A C 1
ATOM 775 O O . THR A 1 101 ? 5.222 17.445 3.525 1 95.64 101 THR A O 1
ATOM 778 N N . HIS A 1 102 ? 4.242 15.446 3.178 1 93.3 102 HIS A N 1
ATOM 779 C CA . HIS A 1 102 ? 3.357 15.897 2.11 1 93.3 102 HIS A CA 1
ATOM 780 C C . HIS A 1 102 ? 1.959 15.307 2.267 1 93.3 102 HIS A C 1
ATOM 782 O O . HIS A 1 102 ? 1.793 14.248 2.877 1 93.3 102 HIS A O 1
ATOM 788 N N . GLN A 1 103 ? 1.038 15.977 1.712 1 93.55 103 GLN A N 1
ATOM 789 C CA . GLN A 1 103 ? -0.308 15.413 1.718 1 93.55 103 GLN A CA 1
ATOM 790 C C . GLN A 1 103 ? -0.336 14.051 1.032 1 93.55 103 GLN A C 1
ATOM 792 O O . GLN A 1 103 ? 0.189 13.895 -0.073 1 93.55 103 GLN A O 1
ATOM 797 N N . PRO A 1 104 ? -0.892 13.076 1.715 1 93.8 104 PRO A N 1
ATOM 798 C CA . PRO A 1 104 ? -0.93 11.743 1.109 1 93.8 104 PRO A CA 1
ATOM 799 C C . PRO A 1 104 ? -1.723 11.711 -0.196 1 93.8 104 PRO A C 1
ATOM 801 O O . PRO A 1 104 ? -2.739 12.398 -0.322 1 93.8 104 PRO A O 1
ATOM 804 N N . CYS A 1 105 ? -1.284 10.932 -1.165 1 92.63 105 CYS A N 1
ATOM 805 C CA . CYS A 1 105 ? -2.045 10.699 -2.388 1 92.63 105 CYS A CA 1
ATOM 806 C C . CYS A 1 105 ? -3.218 9.761 -2.13 1 92.63 105 CYS A C 1
ATOM 808 O O . CYS A 1 105 ? -3.344 9.202 -1.039 1 92.63 105 CYS A O 1
ATOM 810 N N . VAL A 1 106 ? -3.975 9.577 -3.11 1 93.01 106 VAL A N 1
ATOM 811 C CA . VAL A 1 106 ? -5.216 8.826 -2.946 1 93.01 106 VAL A CA 1
ATOM 812 C C . VAL A 1 106 ? -4.898 7.373 -2.602 1 93.01 106 VAL A C 1
ATOM 814 O O . VAL A 1 106 ? -5.582 6.76 -1.778 1 93.01 106 VAL A O 1
ATOM 817 N N . MET A 1 107 ? -3.916 6.799 -3.124 1 93.62 107 MET A N 1
ATOM 818 C CA . MET A 1 107 ? -3.554 5.412 -2.847 1 93.62 107 MET A CA 1
ATOM 819 C C . MET A 1 107 ? -3.136 5.239 -1.39 1 93.62 107 MET A C 1
ATOM 821 O O . MET A 1 107 ? -3.582 4.306 -0.719 1 93.62 107 MET A O 1
ATOM 825 N N . CYS A 1 108 ? -2.371 6.135 -0.948 1 96.61 108 CYS A N 1
ATOM 826 C CA . CYS A 1 108 ? -1.885 6.059 0.425 1 96.61 108 CYS A CA 1
ATOM 827 C C . CYS A 1 108 ? -3.003 6.359 1.416 1 96.61 108 CYS A C 1
ATOM 829 O O . CYS A 1 108 ? -3.034 5.795 2.512 1 96.61 108 CYS A O 1
ATOM 831 N N . ALA A 1 109 ? -3.852 7.271 0.987 1 96.54 109 ALA A N 1
ATOM 832 C CA . ALA A 1 109 ? -5.011 7.559 1.828 1 96.54 109 ALA A CA 1
ATOM 833 C C . ALA A 1 109 ? -5.856 6.307 2.046 1 96.54 109 ALA A C 1
ATOM 835 O O . ALA A 1 109 ? -6.245 6.002 3.176 1 96.54 109 ALA A O 1
ATOM 836 N N . LYS A 1 110 ? -6.11 5.606 0.999 1 97.28 110 LYS A N 1
ATOM 837 C CA . LYS A 1 110 ? -6.891 4.376 1.092 1 97.28 110 LYS A CA 1
ATOM 838 C C . LYS A 1 110 ? -6.229 3.373 2.033 1 97.28 110 LYS A C 1
ATOM 840 O O . LYS A 1 110 ? -6.901 2.754 2.861 1 97.28 110 LYS A O 1
ATOM 845 N N . MET A 1 111 ? -4.967 3.254 1.928 1 98.15 111 MET A N 1
ATOM 846 C CA . MET A 1 111 ? -4.23 2.316 2.77 1 98.15 111 MET A CA 1
ATOM 847 C C . MET A 1 111 ? -4.285 2.74 4.234 1 98.15 111 MET A C 1
ATOM 849 O O . MET A 1 111 ? -4.433 1.899 5.123 1 98.15 111 MET A O 1
ATOM 853 N N . ALA A 1 112 ? -4.136 4.035 4.448 1 98.57 112 ALA A N 1
ATOM 854 C CA . ALA A 1 112 ? -4.193 4.55 5.813 1 98.57 112 ALA A CA 1
ATOM 855 C C . ALA A 1 112 ? -5.54 4.241 6.46 1 98.57 112 ALA A C 1
ATOM 857 O O . ALA A 1 112 ? -5.597 3.812 7.615 1 98.57 112 ALA A O 1
ATOM 858 N N . ILE A 1 113 ? -6.581 4.432 5.689 1 98.59 113 ILE A N 1
ATOM 859 C CA . ILE A 1 113 ? -7.925 4.162 6.189 1 98.59 113 ILE A CA 1
ATOM 860 C C . ILE A 1 113 ? -8.038 2.696 6.6 1 98.59 113 ILE A C 1
ATOM 862 O O . ILE A 1 113 ? -8.438 2.389 7.726 1 98.59 113 ILE A O 1
ATOM 866 N N . ASN A 1 114 ? -7.609 1.796 5.745 1 98.64 114 ASN A N 1
ATOM 867 C CA . ASN A 1 114 ? -7.773 0.37 6.002 1 98.64 114 ASN A CA 1
ATOM 868 C C . ASN A 1 114 ? -6.822 -0.117 7.092 1 98.64 114 ASN A C 1
ATOM 870 O O . ASN A 1 114 ? -7.045 -1.17 7.691 1 98.64 114 ASN A O 1
ATOM 874 N N . ALA A 1 115 ? -5.746 0.651 7.298 1 98.74 115 ALA A N 1
ATOM 875 C CA . ALA A 1 115 ? -4.798 0.287 8.348 1 98.74 115 ALA A CA 1
ATOM 876 C C . ALA A 1 115 ? -5.304 0.724 9.72 1 98.74 115 ALA A C 1
ATOM 878 O O . ALA A 1 115 ? -4.689 0.414 10.743 1 98.74 115 ALA A O 1
ATOM 879 N N . GLY A 1 116 ? -6.39 1.518 9.734 1 98.63 116 GLY A N 1
ATOM 880 C CA . GLY A 1 116 ? -6.985 1.926 10.997 1 98.63 116 GLY A CA 1
ATOM 881 C C . GLY A 1 116 ? -6.4 3.215 11.544 1 98.63 116 GLY A C 1
ATOM 882 O O . GLY A 1 116 ? -6.51 3.494 12.739 1 98.63 116 GLY A O 1
ATOM 883 N N . ILE A 1 117 ? -5.718 3.972 10.731 1 98.81 117 ILE A N 1
ATOM 884 C CA . ILE A 1 117 ? -5.206 5.283 11.117 1 98.81 117 ILE A CA 1
ATOM 885 C C . ILE A 1 117 ? -6.37 6.219 11.434 1 98.81 117 ILE A C 1
ATOM 887 O O . ILE A 1 117 ? -7.371 6.24 10.714 1 98.81 117 ILE A O 1
ATOM 891 N N . LYS A 1 118 ? -6.199 7.029 12.452 1 98.65 118 LYS A N 1
ATOM 892 C CA . LYS A 1 118 ? -7.316 7.863 12.885 1 98.65 118 LYS A CA 1
ATOM 893 C C . LYS A 1 118 ? -7.043 9.338 12.601 1 98.65 118 LYS A C 1
ATOM 895 O O . LYS A 1 118 ? -7.971 10.149 12.558 1 98.65 118 LYS A O 1
ATOM 900 N N . ARG A 1 119 ? -5.791 9.634 12.49 1 98.7 119 ARG A N 1
ATOM 901 C CA . ARG A 1 119 ? -5.393 11.025 12.301 1 98.7 119 ARG A CA 1
ATOM 902 C C . ARG A 1 119 ? -4.191 11.129 11.369 1 98.7 119 ARG A C 1
ATOM 904 O O . ARG A 1 119 ? -3.274 10.308 11.435 1 98.7 119 ARG A O 1
ATOM 911 N N . ILE A 1 120 ? -4.203 12.181 10.525 1 98.2 120 ILE A N 1
ATOM 912 C CA . ILE A 1 120 ? -3.083 12.458 9.632 1 98.2 120 ILE A CA 1
ATOM 913 C C . ILE A 1 120 ? -2.642 13.911 9.794 1 98.2 120 ILE A C 1
ATOM 915 O O . ILE A 1 120 ? -3.464 14.827 9.722 1 98.2 120 ILE A O 1
ATOM 919 N N . VAL A 1 121 ? -1.361 14.085 10.058 1 97.83 121 VAL A N 1
ATOM 920 C CA . VAL A 1 121 ? -0.733 15.401 10.12 1 97.83 121 VAL A CA 1
ATOM 921 C C . VAL A 1 121 ? 0.261 15.553 8.971 1 97.83 121 VAL A C 1
ATOM 923 O O . VAL A 1 121 ? 1.15 14.716 8.795 1 97.83 121 VAL A O 1
ATOM 926 N N . PHE A 1 122 ? 0.056 16.559 8.15 1 95.93 122 PHE A N 1
ATOM 927 C CA . PHE A 1 122 ? 0.95 16.673 7.004 1 95.93 122 PHE A CA 1
ATOM 928 C C . PHE A 1 122 ? 1.349 18.125 6.77 1 95.93 122 PHE A C 1
ATOM 930 O O . PHE A 1 122 ? 0.663 19.043 7.224 1 95.93 122 PHE A O 1
ATOM 937 N N . LYS A 1 123 ? 2.426 18.137 6.189 1 90.29 123 LYS A N 1
ATOM 938 C CA . LYS A 1 123 ? 2.861 19.452 5.727 1 90.29 123 LYS A CA 1
ATOM 939 C C . LYS A 1 123 ? 2.916 19.508 4.203 1 90.29 123 LYS A C 1
ATOM 941 O O . LYS A 1 123 ? 2.694 18.499 3.53 1 90.29 123 LYS A O 1
ATOM 946 N N . GLY A 1 124 ? 3.061 20.657 3.594 1 77.1 124 GLY A N 1
ATOM 947 C CA . GLY A 1 124 ? 3.242 20.792 2.157 1 77.1 124 GLY A CA 1
ATOM 948 C C . GLY A 1 124 ? 1.937 20.971 1.405 1 77.1 124 GLY A C 1
ATOM 949 O O . GLY A 1 124 ? 0.87 21.062 2.016 1 77.1 124 GLY A O 1
ATOM 950 N N . ASP A 1 125 ? 1.941 21.333 0.07 1 66.11 125 ASP A N 1
ATOM 951 C CA . ASP A 1 125 ? 0.842 21.853 -0.737 1 66.11 125 ASP A CA 1
ATOM 952 C C . ASP A 1 125 ? 0.333 20.797 -1.716 1 66.11 125 ASP A C 1
ATOM 954 O O . ASP A 1 125 ? -0.368 21.121 -2.677 1 66.11 125 ASP A O 1
ATOM 958 N N . TYR A 1 126 ? 0.547 19.593 -1.582 1 61.26 126 TYR A N 1
ATOM 959 C CA . TYR A 1 126 ? 0.145 18.791 -2.732 1 61.26 126 TYR A CA 1
ATOM 960 C C . TYR A 1 126 ? -1.303 18.335 -2.599 1 61.26 126 TYR A C 1
ATOM 962 O O . TYR A 1 126 ? -1.57 17.211 -2.166 1 61.26 126 TYR A O 1
ATOM 970 N N . PRO A 1 127 ? -2.207 19.262 -3.139 1 68.28 127 PRO A N 1
ATOM 971 C CA . PRO A 1 127 ? -3.589 18.917 -2.793 1 68.28 127 PRO A CA 1
ATOM 972 C C . PRO A 1 127 ? -4.181 17.855 -3.717 1 68.28 127 PRO A C 1
ATOM 974 O O . PRO A 1 127 ? -4.134 18.001 -4.941 1 68.28 127 PRO A O 1
ATOM 977 N N . ASP A 1 128 ? -4.203 16.652 -3.365 1 83.31 128 ASP A N 1
ATOM 978 C CA . ASP A 1 128 ? -5.038 15.608 -3.95 1 83.31 128 ASP A CA 1
ATOM 979 C C . ASP A 1 128 ? -6.448 15.64 -3.364 1 83.31 128 ASP A C 1
ATOM 981 O O . ASP A 1 128 ? -6.698 15.065 -2.303 1 83.31 128 ASP A O 1
ATOM 985 N N . GLU A 1 129 ? -7.327 16.254 -4.161 1 86.79 129 GLU A N 1
ATOM 986 C CA . GLU A 1 129 ? -8.685 16.458 -3.666 1 86.79 129 GLU A CA 1
ATOM 987 C C . GLU A 1 129 ? -9.387 15.127 -3.415 1 86.79 129 GLU A C 1
ATOM 989 O O . GLU A 1 129 ? -10.134 14.986 -2.445 1 86.79 129 GLU A O 1
ATOM 994 N N . LEU A 1 130 ? -9.135 14.228 -4.257 1 88.24 130 LEU A N 1
ATOM 995 C CA . LEU A 1 130 ? -9.754 12.916 -4.097 1 88.24 130 LEU A CA 1
ATOM 996 C C . LEU A 1 130 ? -9.295 12.253 -2.803 1 88.24 130 LEU A C 1
ATOM 998 O O . LEU A 1 130 ? -10.093 11.616 -2.11 1 88.24 130 LEU A O 1
ATOM 1002 N N . SER A 1 131 ? -8.064 12.448 -2.506 1 92.44 131 SER A N 1
ATOM 1003 C CA . SER A 1 131 ? -7.501 11.905 -1.274 1 92.44 131 SER A CA 1
ATOM 1004 C C . SER A 1 131 ? -8.2 12.479 -0.046 1 92.44 131 SER A C 1
ATOM 1006 O O . SER A 1 131 ? -8.619 11.733 0.841 1 92.44 131 SER A O 1
ATOM 1008 N N . ILE A 1 132 ? -8.407 13.753 -0.068 1 92.38 132 ILE A N 1
ATOM 1009 C CA . ILE A 1 132 ? -9.024 14.433 1.065 1 92.38 132 ILE A CA 1
ATOM 1010 C C . ILE A 1 132 ? -10.482 13.997 1.196 1 92.38 132 ILE A C 1
ATOM 1012 O O . ILE A 1 132 ? -10.969 13.765 2.305 1 92.38 132 ILE A O 1
ATOM 1016 N N . GLU A 1 133 ? -11.125 13.908 0.141 1 92.55 133 GLU A N 1
ATOM 1017 C CA . GLU A 1 133 ? -12.525 13.493 0.14 1 92.55 133 GLU A CA 1
ATOM 1018 C C . GLU A 1 133 ? -12.687 12.096 0.732 1 92.55 133 GLU A C 1
ATOM 1020 O O . GLU A 1 133 ? -13.588 11.859 1.539 1 92.55 133 GLU A O 1
ATOM 1025 N N . LEU A 1 134 ? -11.875 11.196 0.377 1 94.24 134 LEU A N 1
ATOM 1026 C CA . LEU A 1 134 ? -11.939 9.828 0.88 1 94.24 134 LEU A CA 1
ATOM 1027 C C . LEU A 1 134 ? -11.656 9.786 2.378 1 94.24 134 LEU A C 1
ATOM 1029 O O . LEU A 1 134 ? -12.336 9.076 3.122 1 94.24 134 LEU A O 1
ATOM 1033 N N . LEU A 1 135 ? -10.629 10.523 2.754 1 96.3 135 LEU A N 1
ATOM 1034 C CA . LEU A 1 135 ? -10.264 10.558 4.166 1 96.3 135 LEU A CA 1
ATOM 1035 C C . LEU A 1 135 ? -11.41 11.106 5.01 1 96.3 135 LEU A C 1
ATOM 1037 O O . LEU A 1 135 ? -11.716 10.565 6.075 1 96.3 135 LEU A O 1
ATOM 1041 N N . LYS A 1 136 ? -12.031 12.136 4.505 1 95.94 136 LYS A N 1
ATOM 1042 C CA . LYS A 1 136 ? -13.172 12.716 5.207 1 95.94 136 LYS A CA 1
ATOM 1043 C C . LYS A 1 136 ? -14.335 11.73 5.274 1 95.94 136 LYS A C 1
ATOM 1045 O O . LYS A 1 136 ? -14.971 11.581 6.32 1 95.94 136 LYS A O 1
ATOM 1050 N N . GLU A 1 137 ? -14.578 11.116 4.201 1 96.15 137 GLU A N 1
ATOM 1051 C CA . GLU A 1 137 ? -15.65 10.127 4.143 1 96.15 137 GLU A CA 1
ATOM 1052 C C . GLU A 1 137 ? -15.438 9.022 5.175 1 96.15 137 GLU A C 1
ATOM 1054 O O . GLU A 1 137 ? -16.399 8.52 5.761 1 96.15 137 GLU A O 1
ATOM 1059 N N . ALA A 1 138 ? -14.198 8.69 5.393 1 97.2 138 ALA A N 1
ATOM 1060 C CA . ALA A 1 138 ? -13.856 7.597 6.3 1 97.2 138 ALA A CA 1
ATOM 1061 C C . ALA A 1 138 ? -13.771 8.087 7.742 1 97.2 138 ALA A C 1
ATOM 1063 O O . ALA A 1 138 ? -13.543 7.296 8.661 1 97.2 138 ALA A O 1
ATOM 1064 N N . GLY A 1 139 ? -13.84 9.381 7.96 1 97.54 139 GLY A N 1
ATOM 1065 C CA . GLY A 1 139 ? -13.841 9.938 9.303 1 97.54 139 GLY A CA 1
ATOM 1066 C C . GLY A 1 139 ? -12.448 10.125 9.873 1 97.54 139 GLY A C 1
ATOM 1067 O O . GLY A 1 139 ? -12.266 10.136 11.092 1 97.54 139 GLY A O 1
ATOM 1068 N N . ILE A 1 140 ? -11.462 10.207 9.061 1 97.97 140 ILE A N 1
ATOM 1069 C CA . ILE A 1 140 ? -10.091 10.43 9.506 1 97.97 140 ILE A CA 1
ATOM 1070 C C . ILE A 1 140 ? -9.863 11.92 9.749 1 97.97 140 ILE A C 1
ATOM 1072 O O . ILE A 1 140 ? -10.258 12.756 8.932 1 97.97 140 ILE A O 1
ATOM 1076 N N . GLU A 1 141 ? -9.256 12.218 10.831 1 97.92 141 GLU A N 1
ATOM 1077 C CA . GLU A 1 141 ? -8.904 13.604 11.122 1 97.92 141 GLU A CA 1
ATOM 1078 C C . GLU A 1 141 ? -7.706 14.056 10.291 1 97.92 141 GLU A C 1
ATOM 1080 O O . GLU A 1 141 ? -6.674 13.383 10.263 1 97.92 141 GLU A O 1
ATOM 1085 N N . ILE A 1 142 ? -7.837 15.158 9.642 1 95.67 142 ILE A N 1
ATOM 1086 C CA . ILE A 1 142 ? -6.771 15.701 8.807 1 95.67 142 ILE A CA 1
ATOM 1087 C C . ILE A 1 142 ? -6.31 17.045 9.368 1 95.67 142 ILE A C 1
AT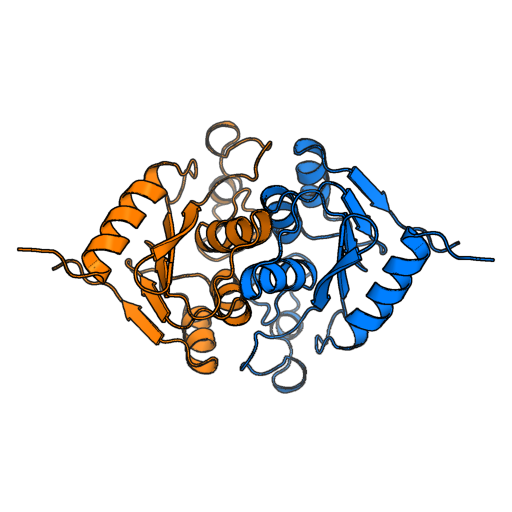OM 1089 O O . ILE A 1 142 ? -7.113 17.968 9.523 1 95.67 142 ILE A O 1
ATOM 1093 N N . THR A 1 143 ? -5 17.144 9.607 1 95.03 143 THR A N 1
ATOM 1094 C CA . THR A 1 143 ? -4.459 18.35 10.224 1 95.03 143 THR A CA 1
ATOM 1095 C C . THR A 1 143 ? -3.266 18.875 9.43 1 95.03 143 THR A C 1
ATOM 1097 O O . THR A 1 143 ? -2.171 18.313 9.501 1 95.03 143 THR A O 1
ATOM 1100 N N . PRO A 1 144 ? -3.481 19.912 8.669 1 93.46 144 PRO A N 1
ATOM 1101 C CA . PRO A 1 144 ? -2.308 20.547 8.064 1 93.46 144 PRO A CA 1
ATOM 1102 C C . PRO A 1 144 ? -1.363 21.15 9.101 1 93.46 144 PRO A C 1
ATOM 1104 O O . PRO A 1 144 ? -1.811 21.819 10.035 1 93.46 144 PRO A O 1
ATOM 1107 N N . PHE A 1 145 ? -0.143 20.756 8.965 1 93.2 145 PHE A N 1
ATOM 1108 C CA . PHE A 1 145 ? 0.86 21.269 9.89 1 93.2 145 PHE A CA 1
ATOM 1109 C C . PHE A 1 145 ? 1.477 22.558 9.36 1 93.2 145 PHE A C 1
ATOM 1111 O O . PHE A 1 145 ? 1.977 22.596 8.234 1 93.2 145 PHE A O 1
ATOM 1118 N N . LYS A 1 146 ? 1.313 23.654 10.011 1 82.01 146 LYS A N 1
ATOM 1119 C CA . LYS A 1 146 ? 1.919 24.943 9.692 1 82.01 146 LYS A CA 1
ATOM 1120 C C . LYS A 1 146 ? 3.07 25.261 10.642 1 82.01 146 LYS A C 1
ATOM 1122 O O . LYS A 1 146 ? 2.895 25.248 11.863 1 82.01 146 LYS A O 1
ATOM 1127 N N . GLU A 1 147 ? 4.292 25.076 10.111 1 68.59 147 GLU A N 1
ATOM 1128 C CA . GLU A 1 147 ? 5.424 25.423 10.965 1 68.59 147 GLU A CA 1
ATOM 1129 C C . GLU A 1 147 ? 5.241 26.803 11.59 1 68.59 147 GLU A C 1
ATOM 1131 O O . GLU A 1 147 ? 4.746 27.725 10.939 1 68.59 147 GLU A O 1
ATOM 1136 N N . ALA A 1 148 ? 5.167 26.884 12.927 1 54.14 148 ALA A N 1
ATOM 1137 C CA . ALA A 1 148 ? 5.138 28.174 13.612 1 54.14 148 ALA A CA 1
ATOM 1138 C C . ALA A 1 148 ? 6.291 29.063 13.157 1 54.14 148 ALA A C 1
ATOM 1140 O O . ALA A 1 148 ? 7.368 28.567 12.817 1 54.14 148 ALA A O 1
ATOM 1141 N N . MET B 1 1 ? -7.938 -37.722 -2.3 1 79.22 1 MET B N 1
ATOM 1142 C CA . MET B 1 1 ? -6.547 -37.289 -2.205 1 79.22 1 MET B CA 1
ATOM 1143 C C . MET B 1 1 ? -6.452 -35.898 -1.588 1 79.22 1 MET B C 1
ATOM 1145 O O . MET B 1 1 ? -7.29 -35.036 -1.857 1 79.22 1 MET B O 1
ATOM 1149 N N . ARG B 1 2 ? -5.583 -35.834 -0.638 1 92.76 2 ARG B N 1
ATOM 1150 C CA . ARG B 1 2 ? -5.409 -34.549 0.03 1 92.76 2 ARG B CA 1
ATOM 1151 C C . ARG B 1 2 ? -4.773 -33.527 -0.907 1 92.76 2 ARG B C 1
ATOM 1153 O O . ARG B 1 2 ? -3.778 -33.822 -1.572 1 92.76 2 ARG B O 1
ATOM 1160 N N . PRO B 1 3 ? -5.384 -32.41 -1.069 1 93.51 3 PRO B N 1
ATOM 1161 C CA . PRO B 1 3 ? -4.765 -31.392 -1.923 1 93.51 3 PRO B CA 1
ATOM 1162 C C . PRO B 1 3 ? -3.4 -30.941 -1.409 1 93.51 3 PRO B C 1
ATOM 1164 O O . PRO B 1 3 ? -3.136 -31.008 -0.205 1 93.51 3 PRO B O 1
ATOM 1167 N N . SER B 1 4 ? -2.56 -30.529 -2.322 1 95.47 4 SER B N 1
ATOM 1168 C CA . SER B 1 4 ? -1.311 -29.892 -1.917 1 95.47 4 SER B CA 1
ATOM 1169 C C . SER B 1 4 ? -1.572 -28.581 -1.184 1 95.47 4 SER B C 1
ATOM 1171 O O . SER B 1 4 ? -2.683 -28.049 -1.228 1 95.47 4 SER B O 1
ATOM 1173 N N . TRP B 1 5 ? -0.597 -28.075 -0.496 1 96.59 5 TRP B N 1
ATOM 1174 C CA . TRP B 1 5 ? -0.744 -26.816 0.226 1 96.59 5 TRP B CA 1
ATOM 1175 C C . TRP B 1 5 ? -1.112 -25.682 -0.726 1 96.59 5 TRP B C 1
ATOM 1177 O O . TRP B 1 5 ? -1.976 -24.858 -0.416 1 96.59 5 TRP B O 1
ATOM 1187 N N . ASP B 1 6 ? -0.501 -25.62 -1.872 1 97.04 6 ASP B N 1
ATOM 1188 C CA . ASP B 1 6 ? -0.796 -24.576 -2.848 1 97.04 6 ASP B CA 1
ATOM 1189 C C . ASP B 1 6 ? -2.235 -24.683 -3.348 1 97.04 6 ASP B C 1
ATOM 1191 O O . ASP B 1 6 ? -2.926 -23.672 -3.488 1 97.04 6 ASP B O 1
ATOM 1195 N N . GLU B 1 7 ? -2.638 -25.914 -3.606 1 96.51 7 GLU B N 1
ATOM 1196 C CA . GLU B 1 7 ? -4.019 -26.127 -4.028 1 96.51 7 GLU B CA 1
ATOM 1197 C C . GLU B 1 7 ? -5.001 -25.675 -2.951 1 96.51 7 GLU B C 1
ATOM 1199 O O . GLU B 1 7 ? -6.005 -25.025 -3.252 1 96.51 7 GLU B O 1
ATOM 1204 N N . TYR B 1 8 ? -4.627 -26.072 -1.753 1 97.74 8 TYR B N 1
ATOM 1205 C CA . TYR B 1 8 ? -5.472 -25.748 -0.609 1 97.74 8 TYR B CA 1
ATOM 1206 C C . TYR B 1 8 ? -5.62 -24.24 -0.449 1 97.74 8 TYR B C 1
ATOM 1208 O O . TYR B 1 8 ? -6.738 -23.719 -0.42 1 97.74 8 TYR B O 1
ATOM 1216 N N . PHE B 1 9 ? -4.579 -23.496 -0.432 1 98.18 9 PHE B N 1
ATOM 1217 C CA . PHE B 1 9 ? -4.607 -22.061 -0.179 1 98.18 9 PHE B CA 1
ATOM 1218 C C . PHE B 1 9 ? -5.175 -21.311 -1.378 1 98.18 9 PHE B C 1
ATOM 1220 O O . PHE B 1 9 ? -5.862 -20.3 -1.217 1 98.18 9 PHE B O 1
ATOM 1227 N N . MET B 1 10 ? -4.953 -21.809 -2.617 1 97.27 10 MET B N 1
ATOM 1228 C CA . MET B 1 10 ? -5.523 -21.17 -3.8 1 97.27 10 MET B CA 1
ATOM 1229 C C . MET B 1 10 ? -7.038 -21.34 -3.833 1 97.27 10 MET B C 1
ATOM 1231 O O . MET B 1 10 ? -7.755 -20.467 -4.326 1 97.27 10 MET B O 1
ATOM 1235 N N . GLY B 1 11 ? -7.448 -22.485 -3.291 1 96.71 11 GLY B N 1
ATOM 1236 C CA . GLY B 1 11 ? -8.883 -22.656 -3.124 1 96.71 11 GLY B CA 1
ATOM 1237 C C . GLY B 1 11 ? -9.503 -21.628 -2.197 1 96.71 11 GLY B C 1
ATOM 1238 O O . GLY B 1 11 ? -10.585 -21.108 -2.474 1 96.71 11 GLY B O 1
ATOM 1239 N N . ILE B 1 12 ? -8.867 -21.367 -1.144 1 97.86 12 ILE B N 1
ATOM 1240 C CA . ILE B 1 12 ? -9.353 -20.389 -0.177 1 97.86 12 ILE B CA 1
ATOM 1241 C C . ILE B 1 12 ? -9.351 -18.997 -0.804 1 97.86 12 ILE B C 1
ATOM 1243 O O . ILE B 1 12 ? -10.292 -18.223 -0.616 1 97.86 12 ILE B O 1
ATOM 1247 N N . VAL B 1 13 ? -8.331 -18.646 -1.548 1 96.93 13 VAL B N 1
ATOM 1248 C CA . VAL B 1 13 ? -8.224 -17.345 -2.201 1 96.93 13 VAL B CA 1
ATOM 1249 C C . VAL B 1 13 ? -9.443 -17.112 -3.091 1 96.93 13 VAL B C 1
ATOM 1251 O O . VAL B 1 13 ? -9.94 -15.988 -3.191 1 96.93 13 VAL B O 1
ATOM 1254 N N . ASP B 1 14 ? -9.958 -18.152 -3.698 1 95.95 14 ASP B N 1
ATOM 1255 C CA . ASP B 1 14 ? -11.108 -18.067 -4.593 1 95.95 14 ASP B CA 1
ATOM 1256 C C . ASP B 1 14 ? -12.377 -17.711 -3.822 1 95.95 14 ASP B C 1
ATOM 1258 O O . ASP B 1 14 ? -13.273 -17.057 -4.36 1 95.95 14 ASP B O 1
ATOM 1262 N N . LEU B 1 15 ? -12.401 -18.153 -2.641 1 97.78 15 LEU B N 1
ATOM 1263 C CA . LEU B 1 15 ? -13.54 -17.795 -1.804 1 97.78 15 LEU B CA 1
ATOM 1264 C C . LEU B 1 15 ? -13.425 -16.355 -1.316 1 97.78 15 LEU B C 1
ATOM 1266 O O . LEU B 1 15 ? -14.416 -15.621 -1.296 1 97.78 15 LEU B O 1
ATOM 1270 N N . VAL B 1 16 ? -12.248 -15.951 -1.007 1 97.91 16 VAL B N 1
ATOM 1271 C CA . VAL B 1 16 ? -11.991 -14.617 -0.474 1 97.91 16 VAL B CA 1
ATOM 1272 C C . VAL B 1 16 ? -12.389 -13.563 -1.505 1 97.91 16 VAL B C 1
ATOM 1274 O O . VAL B 1 16 ? -12.996 -12.546 -1.16 1 97.91 16 VAL B O 1
ATOM 1277 N N . LYS B 1 17 ? -12.096 -13.827 -2.736 1 97.23 17 LYS B N 1
ATOM 1278 C CA . LYS B 1 17 ? -12.339 -12.832 -3.776 1 97.23 17 LYS B CA 1
ATOM 1279 C C . LYS B 1 17 ? -13.83 -12.546 -3.926 1 97.23 17 LYS B C 1
ATOM 1281 O O . LYS B 1 17 ? -14.217 -11.524 -4.497 1 97.23 17 LYS B O 1
ATOM 1286 N N . GLU B 1 18 ? -14.697 -13.411 -3.441 1 96.87 18 GLU B N 1
ATOM 1287 C CA . GLU B 1 18 ? -16.141 -13.28 -3.613 1 96.87 18 GLU B CA 1
ATOM 1288 C C . GLU B 1 18 ? -16.694 -12.127 -2.78 1 96.87 18 GLU B C 1
ATOM 1290 O O . GLU B 1 18 ? -17.835 -11.704 -2.977 1 96.87 18 GLU B O 1
ATOM 1295 N N . ARG B 1 19 ? -15.925 -11.663 -1.907 1 95.96 19 ARG B N 1
ATOM 1296 C CA . ARG B 1 19 ? -16.369 -10.547 -1.078 1 95.96 19 ARG B CA 1
ATOM 1297 C C . ARG B 1 19 ? -16.106 -9.213 -1.769 1 95.96 19 ARG B C 1
ATOM 1299 O O . ARG B 1 19 ? -16.588 -8.171 -1.321 1 95.96 19 ARG B O 1
ATOM 1306 N N . SER B 1 20 ? -15.352 -9.22 -2.829 1 95.83 20 SER B N 1
ATOM 1307 C CA . SER B 1 20 ? -15.03 -7.993 -3.55 1 95.83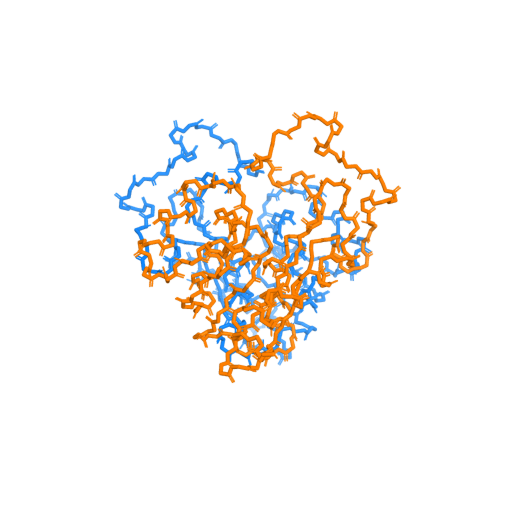 20 SER B CA 1
ATOM 1308 C C . SER B 1 20 ? -16.279 -7.365 -4.158 1 95.83 20 SER B C 1
ATOM 1310 O O . SER B 1 20 ? -17.148 -8.072 -4.673 1 95.83 20 SER B O 1
ATOM 1312 N N . THR B 1 21 ? -16.326 -6.043 -4.148 1 91.26 21 THR B N 1
ATOM 1313 C CA . THR B 1 21 ? -17.437 -5.317 -4.753 1 91.26 21 THR B CA 1
ATOM 1314 C C . THR B 1 21 ? -16.991 -4.614 -6.032 1 91.26 21 THR B C 1
ATOM 1316 O O . THR B 1 21 ? -17.689 -3.732 -6.537 1 91.26 21 THR B O 1
ATOM 1319 N N . CYS B 1 22 ? -15.803 -4.946 -6.376 1 91.43 22 CYS B N 1
ATOM 1320 C CA . CYS B 1 22 ? -15.304 -4.374 -7.622 1 91.43 22 CYS B CA 1
ATOM 1321 C C . CYS B 1 22 ? -16.132 -4.847 -8.81 1 91.43 22 CYS B C 1
ATOM 1323 O O . CYS B 1 22 ? -16.423 -6.038 -8.934 1 91.43 22 CYS B O 1
ATOM 1325 N N . LEU B 1 23 ? -16.369 -3.997 -9.711 1 89.58 23 LEU B N 1
ATOM 1326 C CA . LEU B 1 23 ? -17.22 -4.297 -10.858 1 89.58 23 LEU B CA 1
ATOM 1327 C C . LEU B 1 23 ? -16.396 -4.85 -12.016 1 89.58 23 LEU B C 1
ATOM 1329 O O . LEU B 1 23 ? -16.943 -5.46 -12.938 1 89.58 23 LEU B O 1
ATOM 1333 N N . ARG B 1 24 ? -15.179 -4.652 -11.965 1 85.7 24 ARG B N 1
ATOM 1334 C CA . ARG B 1 24 ? -14.331 -5.025 -13.093 1 85.7 24 ARG B CA 1
ATOM 1335 C C . ARG B 1 24 ? -13.733 -6.414 -12.891 1 85.7 24 ARG B C 1
ATOM 1337 O O . ARG B 1 24 ? -13.745 -7.239 -13.807 1 85.7 24 ARG B O 1
ATOM 1344 N N . ARG B 1 25 ? -13.106 -6.558 -11.724 1 87.9 25 ARG B N 1
ATOM 1345 C CA . ARG B 1 25 ? -12.389 -7.805 -11.478 1 87.9 25 ARG B CA 1
ATOM 1346 C C . ARG B 1 25 ? -12.327 -8.117 -9.987 1 87.9 25 ARG B C 1
ATOM 1348 O O . ARG B 1 25 ? -11.762 -7.346 -9.209 1 87.9 25 ARG B O 1
ATOM 1355 N N . GLN B 1 26 ? -12.838 -9.249 -9.678 1 94.26 26 GLN B N 1
ATOM 1356 C CA . GLN B 1 26 ? -12.736 -9.671 -8.285 1 94.26 26 GLN B CA 1
ATOM 1357 C C . GLN B 1 26 ? -11.418 -10.393 -8.023 1 94.26 26 GLN B C 1
ATOM 1359 O O . GLN B 1 26 ? -11.108 -11.388 -8.682 1 94.26 26 GLN B O 1
ATOM 1364 N N . VAL B 1 27 ? -10.683 -9.881 -7.115 1 95.55 27 VAL B N 1
ATOM 1365 C CA . VAL B 1 27 ? -9.373 -10.433 -6.787 1 95.55 27 VAL B CA 1
ATOM 1366 C C . VAL B 1 27 ? -9.306 -10.753 -5.296 1 95.55 27 VAL B C 1
ATOM 1368 O O . VAL B 1 27 ? -9.804 -9.987 -4.467 1 95.55 27 VAL B O 1
ATOM 1371 N N . GLY B 1 28 ? -8.725 -11.891 -4.973 1 97.67 28 GLY B N 1
ATOM 1372 C CA . GLY B 1 28 ? -8.456 -12.291 -3.601 1 97.67 28 GLY B CA 1
ATOM 1373 C C . GLY B 1 28 ? -6.986 -12.553 -3.333 1 97.67 28 GLY B C 1
ATOM 1374 O O . GLY B 1 28 ? -6.232 -12.883 -4.251 1 97.67 28 GLY B O 1
ATOM 1375 N N . ALA B 1 29 ? -6.594 -12.38 -2.081 1 98.57 29 ALA B N 1
ATOM 1376 C CA . ALA B 1 29 ? -5.21 -12.621 -1.679 1 98.57 29 ALA B CA 1
ATOM 1377 C C . ALA B 1 29 ? -5.143 -13.222 -0.278 1 98.57 29 ALA B C 1
ATOM 1379 O O . ALA B 1 29 ? -6.022 -12.979 0.552 1 98.57 29 ALA B O 1
ATOM 1380 N N . LEU B 1 30 ? -4.094 -13.986 -0.078 1 98.49 30 LEU B N 1
ATOM 1381 C CA . LEU B 1 30 ? -3.783 -14.623 1.197 1 98.49 30 LEU B CA 1
ATOM 1382 C C . LEU B 1 30 ? -2.287 -14.566 1.483 1 98.49 30 LEU B C 1
ATOM 1384 O O . LEU B 1 30 ? -1.47 -14.813 0.593 1 98.49 30 LEU B O 1
ATOM 1388 N N . ILE B 1 31 ? -1.962 -14.188 2.674 1 98.89 31 ILE B N 1
ATOM 1389 C CA . ILE B 1 31 ? -0.572 -14.325 3.095 1 98.89 31 ILE B CA 1
ATOM 1390 C C . ILE B 1 31 ? -0.452 -15.449 4.122 1 98.89 31 ILE B C 1
ATOM 1392 O O . ILE B 1 31 ? -1.145 -15.442 5.142 1 98.89 31 ILE B O 1
ATOM 1396 N N . VAL B 1 32 ? 0.431 -16.394 3.851 1 98.88 32 VAL B N 1
ATOM 1397 C CA . VAL B 1 32 ? 0.563 -17.617 4.635 1 98.88 32 VAL B CA 1
ATOM 1398 C C . VAL B 1 32 ? 2.012 -17.789 5.085 1 98.88 32 VAL B C 1
ATOM 1400 O O . VAL B 1 32 ? 2.942 -17.525 4.319 1 98.88 32 VAL B O 1
ATOM 1403 N N . LYS B 1 33 ? 2.207 -18.217 6.226 1 98.47 33 LYS B N 1
ATOM 1404 C CA . LYS B 1 33 ? 3.523 -18.583 6.74 1 98.47 33 LYS B CA 1
ATOM 1405 C C . LYS B 1 33 ? 3.452 -19.861 7.571 1 98.47 33 LYS B C 1
ATOM 1407 O O . LYS B 1 33 ? 2.571 -20.008 8.421 1 98.47 33 LYS B O 1
ATOM 1412 N N . ASP B 1 34 ? 4.255 -20.78 7.274 1 97.65 34 ASP B N 1
ATOM 1413 C CA . ASP B 1 34 ? 4.297 -22.047 7.997 1 97.65 34 ASP B CA 1
ATOM 1414 C C . ASP B 1 34 ? 2.922 -22.711 8.022 1 97.65 34 ASP B C 1
ATOM 1416 O O . ASP B 1 34 ? 2.45 -23.134 9.079 1 97.65 34 ASP B O 1
ATOM 1420 N N . LYS B 1 35 ? 2.283 -22.595 6.906 1 97.64 35 LYS B N 1
ATOM 1421 C CA . LYS B 1 35 ? 1.01 -23.265 6.655 1 97.64 35 LYS B CA 1
ATOM 1422 C C . LYS B 1 35 ? -0.11 -22.643 7.484 1 97.64 35 LYS B C 1
ATOM 1424 O O . LYS B 1 35 ? -1.145 -23.274 7.71 1 97.64 35 LYS B O 1
ATOM 1429 N N . ARG B 1 36 ? 0.113 -21.418 7.944 1 98.1 36 ARG B N 1
ATOM 1430 C CA . ARG B 1 36 ? -0.909 -20.669 8.669 1 98.1 36 ARG B CA 1
ATOM 1431 C C . ARG B 1 36 ? -1.261 -19.377 7.94 1 98.1 36 ARG B C 1
ATOM 1433 O O . ARG B 1 36 ? -0.373 -18.639 7.507 1 98.1 36 ARG B O 1
ATOM 1440 N N . ILE B 1 37 ? -2.515 -19.181 7.912 1 98.64 37 ILE B N 1
ATOM 1441 C CA . ILE B 1 37 ? -2.98 -17.943 7.296 1 98.64 37 ILE B CA 1
ATOM 1442 C C . ILE B 1 37 ? -2.774 -16.777 8.261 1 98.64 37 ILE B C 1
ATOM 1444 O O . ILE B 1 37 ? -3.239 -16.819 9.403 1 98.64 37 ILE B O 1
ATOM 1448 N N . LEU B 1 38 ? -2.111 -15.796 7.794 1 98.7 38 LEU B N 1
ATOM 1449 C CA . LEU B 1 38 ? -1.815 -14.641 8.635 1 98.7 38 LEU B CA 1
ATOM 1450 C C . LEU B 1 38 ? -2.794 -13.504 8.362 1 98.7 38 LEU B C 1
ATOM 1452 O O . LEU B 1 38 ? -3.186 -12.783 9.281 1 98.7 38 LEU B O 1
ATOM 1456 N N . SER B 1 39 ? -3.147 -13.333 7.078 1 98.65 39 SER B N 1
ATOM 1457 C CA . SER B 1 39 ? -4.03 -12.249 6.659 1 98.65 39 SER B CA 1
ATOM 1458 C C . SER B 1 39 ? -4.667 -12.546 5.306 1 98.65 39 SER B C 1
ATOM 1460 O O . SER B 1 39 ? -4.223 -13.446 4.589 1 98.65 39 SER B O 1
ATOM 1462 N N . THR B 1 40 ? -5.709 -11.88 5.04 1 98.45 40 THR B N 1
ATOM 1463 C CA . THR B 1 40 ? -6.433 -11.996 3.779 1 98.45 40 THR B CA 1
ATOM 1464 C C . THR B 1 40 ? -6.789 -10.617 3.23 1 98.45 40 THR B C 1
ATOM 1466 O O . THR B 1 40 ? -6.701 -9.617 3.945 1 98.45 40 THR B O 1
ATOM 1469 N N . GLY B 1 41 ? -7.104 -10.614 1.962 1 98.29 41 GLY B N 1
ATOM 1470 C CA . GLY B 1 41 ? -7.553 -9.382 1.334 1 98.29 41 GLY B CA 1
ATOM 1471 C C . GLY B 1 41 ? -8.303 -9.613 0.036 1 98.29 41 GLY B C 1
ATOM 1472 O O . GLY B 1 41 ? -8.051 -10.594 -0.667 1 98.29 41 GLY B O 1
ATOM 1473 N N . TYR B 1 42 ? -9.2 -8.795 -0.175 1 98.03 42 TYR B N 1
ATOM 1474 C CA . TYR B 1 42 ? -9.881 -8.689 -1.461 1 98.03 42 TYR B CA 1
ATOM 1475 C C . TYR B 1 42 ? -9.975 -7.235 -1.909 1 98.03 42 TYR B C 1
ATOM 1477 O O . TYR B 1 42 ? -9.863 -6.318 -1.092 1 98.03 42 TYR B O 1
ATOM 1485 N N . ASN B 1 43 ? -10.059 -7.049 -3.206 1 96.75 43 ASN B N 1
ATOM 1486 C CA . ASN B 1 43 ? -10.114 -5.671 -3.683 1 96.75 43 ASN B CA 1
ATOM 1487 C C . ASN B 1 43 ? -11.47 -5.032 -3.395 1 96.75 43 ASN B C 1
ATOM 1489 O O . ASN B 1 43 ? -12.508 -5.682 -3.529 1 96.75 43 ASN B O 1
ATOM 1493 N N . GLY B 1 44 ? -11.418 -3.817 -2.913 1 95.33 44 GLY B N 1
ATOM 1494 C CA . GLY B 1 44 ? -12.619 -3.084 -2.547 1 95.33 44 GLY B CA 1
ATOM 1495 C C . GLY B 1 44 ? -12.328 -1.709 -1.977 1 95.33 44 GLY B C 1
ATOM 1496 O O . GLY B 1 44 ? -11.174 -1.378 -1.696 1 95.33 44 GLY B O 1
ATOM 1497 N N . ALA B 1 45 ? -13.398 -0.966 -1.855 1 94.83 45 ALA B N 1
ATOM 1498 C CA . ALA B 1 45 ? -13.277 0.379 -1.3 1 94.83 45 ALA B CA 1
ATOM 1499 C C . ALA B 1 45 ? -12.79 0.335 0.145 1 94.83 45 ALA B C 1
ATOM 1501 O O . ALA B 1 45 ? -13.058 -0.628 0.868 1 94.83 45 ALA B O 1
ATOM 1502 N N . PRO B 1 46 ? -12.057 1.386 0.535 1 96.2 46 PRO B N 1
ATOM 1503 C CA . PRO B 1 46 ? -11.622 1.426 1.934 1 96.2 46 PRO B CA 1
ATOM 1504 C C . PRO B 1 46 ? -12.79 1.383 2.916 1 96.2 46 PRO B C 1
ATOM 1506 O O . PRO B 1 46 ? -13.909 1.768 2.568 1 96.2 46 PRO B O 1
ATOM 1509 N N . THR B 1 47 ? -12.477 0.902 4.079 1 94.13 47 THR B N 1
ATOM 1510 C CA . THR B 1 47 ? -13.475 0.812 5.139 1 94.13 47 THR B CA 1
ATOM 1511 C C . THR B 1 47 ? -14.159 2.16 5.354 1 94.13 47 THR B C 1
ATOM 1513 O O . THR B 1 47 ? -13.493 3.193 5.441 1 94.13 47 THR B O 1
ATOM 1516 N N . GLY B 1 48 ? -15.458 2.185 5.39 1 92.47 48 GLY B N 1
ATOM 1517 C CA . GLY B 1 48 ? -16.208 3.401 5.663 1 92.47 48 GLY B CA 1
ATOM 1518 C C . GLY B 1 48 ? -16.51 4.208 4.414 1 92.47 48 GLY B C 1
ATOM 1519 O O . GLY B 1 48 ? -17.186 5.237 4.482 1 92.47 48 GLY B O 1
ATOM 1520 N N . CYS B 1 49 ? -16.021 3.812 3.272 1 94.08 49 CYS B N 1
ATOM 1521 C CA . CYS B 1 49 ? -16.25 4.522 2.019 1 94.08 49 CYS B CA 1
ATOM 1522 C C . CYS B 1 49 ? -17.26 3.783 1.15 1 94.08 49 CYS B C 1
ATOM 1524 O O . CYS B 1 49 ? -17.441 2.572 1.294 1 94.08 49 CYS B O 1
ATOM 1526 N N . SER B 1 50 ? -17.815 4.526 0.272 1 93.47 50 SER B N 1
ATOM 1527 C CA . SER B 1 50 ? -18.779 3.931 -0.648 1 93.47 50 SER B CA 1
ATOM 1528 C C . SER B 1 50 ? -18.1 2.962 -1.61 1 93.47 50 SER B C 1
ATOM 1530 O O . SER B 1 50 ? -16.97 3.198 -2.042 1 93.47 50 SER B O 1
ATOM 1532 N N . HIS B 1 51 ? -18.803 1.961 -1.924 1 92.88 51 HIS B N 1
ATOM 1533 C CA . HIS B 1 51 ? -18.269 0.921 -2.796 1 92.88 51 HIS B CA 1
ATOM 1534 C C . HIS B 1 51 ? -18.609 1.197 -4.256 1 92.88 51 HIS B C 1
ATOM 1536 O O . HIS B 1 51 ? -19.535 1.958 -4.549 1 92.88 51 HIS B O 1
ATOM 1542 N N . CYS B 1 52 ? -17.837 0.561 -5.105 1 89.51 52 CYS B N 1
ATOM 1543 C CA . CYS B 1 52 ? -18.037 0.748 -6.537 1 89.51 52 CYS B CA 1
ATOM 1544 C C . CYS B 1 52 ? -19.428 0.289 -6.958 1 89.51 52 CYS B C 1
ATOM 1546 O O . CYS B 1 52 ? -20.019 0.853 -7.881 1 89.51 52 CYS B O 1
ATOM 1548 N N . GLU B 1 53 ? -19.896 -0.713 -6.302 1 88.25 53 GLU B N 1
ATOM 1549 C CA . GLU B 1 53 ? -21.231 -1.21 -6.619 1 88.25 53 GLU B CA 1
ATOM 1550 C C . GLU B 1 53 ? -22.287 -0.128 -6.41 1 88.25 53 GLU B C 1
ATOM 1552 O O . GLU B 1 53 ? -23.354 -0.167 -7.025 1 88.25 53 GLU B O 1
ATOM 1557 N N . GLU B 1 54 ? -21.982 0.857 -5.593 1 89.8 54 GLU B N 1
ATOM 1558 C CA . GLU B 1 54 ? -22.917 1.93 -5.27 1 89.8 54 GLU B CA 1
ATOM 1559 C C . GLU B 1 54 ? -22.701 3.141 -6.173 1 89.8 54 GLU B C 1
ATOM 1561 O O . GLU B 1 54 ? -23.663 3.774 -6.613 1 89.8 54 GLU B O 1
ATOM 1566 N N . LEU B 1 55 ? -21.486 3.431 -6.519 1 90.63 55 LEU B N 1
ATOM 1567 C CA . LEU B 1 55 ? -21.151 4.698 -7.16 1 90.63 55 LEU B CA 1
ATOM 1568 C C . LEU B 1 55 ? -20.813 4.49 -8.633 1 90.63 55 LEU B C 1
ATOM 1570 O O . LEU B 1 55 ? -20.799 5.445 -9.412 1 90.63 55 LEU B O 1
ATOM 1574 N N . GLY B 1 56 ? -20.526 3.214 -8.939 1 89.83 56 GLY B N 1
ATOM 1575 C CA . GLY B 1 56 ? -19.961 2.951 -10.253 1 89.83 56 GLY B CA 1
ATOM 1576 C C . GLY B 1 56 ? -18.446 3.027 -10.277 1 89.83 56 GLY B C 1
ATOM 1577 O O . GLY B 1 56 ? -17.813 3.237 -9.24 1 89.83 56 GLY B O 1
ATOM 1578 N N . CYS B 1 57 ? -17.829 2.806 -11.507 1 89.13 57 CYS B N 1
ATOM 1579 C CA . CYS B 1 57 ? -16.38 2.783 -11.673 1 89.13 57 CYS B CA 1
ATOM 1580 C C . CYS B 1 57 ? 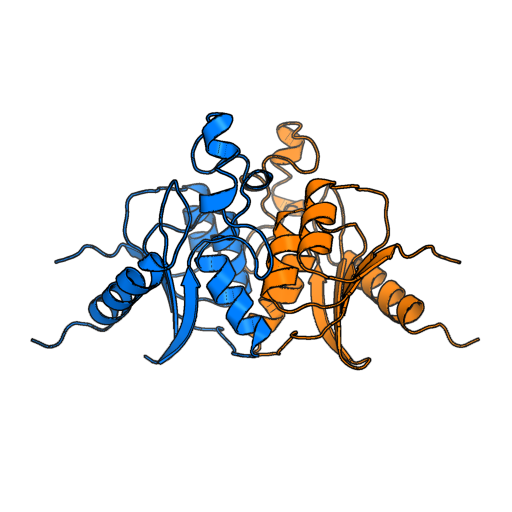-15.921 3.896 -12.607 1 89.13 57 CYS B C 1
ATOM 1582 O O . CYS B 1 57 ? -16.232 3.879 -13.799 1 89.13 57 CYS B O 1
ATOM 1584 N N . LEU B 1 58 ? -15.15 4.792 -11.992 1 86.59 58 LEU B N 1
ATOM 1585 C CA . LEU B 1 58 ? -14.652 5.921 -12.77 1 86.59 58 LEU B CA 1
ATOM 1586 C C . LEU B 1 58 ? -13.729 5.446 -13.887 1 86.59 58 LEU B C 1
ATOM 1588 O O . LEU B 1 58 ? -13.758 5.988 -14.994 1 86.59 58 LEU B O 1
ATOM 1592 N N . ARG B 1 59 ? -12.963 4.461 -13.584 1 86.98 59 ARG B N 1
ATOM 1593 C CA . ARG B 1 59 ? -12.041 3.952 -14.594 1 86.98 59 ARG B CA 1
ATOM 1594 C C . ARG B 1 59 ? -12.798 3.329 -15.762 1 86.98 59 ARG B C 1
ATOM 1596 O O . ARG B 1 59 ? -12.369 3.435 -16.913 1 86.98 59 ARG B O 1
ATOM 1603 N N . GLU B 1 60 ? -13.78 2.684 -15.474 1 87.51 60 GLU B N 1
ATOM 1604 C CA . GLU B 1 60 ? -14.622 2.136 -16.533 1 87.51 60 GLU B CA 1
ATOM 1605 C C . GLU B 1 60 ? -15.269 3.248 -17.355 1 87.51 60 GLU B C 1
ATOM 1607 O O . GLU B 1 60 ? -15.295 3.183 -18.585 1 87.51 60 GLU B O 1
ATOM 1612 N N . LYS B 1 61 ? -15.815 4.245 -16.722 1 89.29 61 LYS B N 1
ATOM 1613 C CA . LYS B 1 61 ? -16.475 5.369 -17.381 1 89.29 61 LYS B CA 1
ATOM 1614 C C . LYS B 1 61 ? -15.516 6.096 -18.319 1 89.29 61 LYS B C 1
ATOM 1616 O O . LYS B 1 61 ? -15.912 6.539 -19.399 1 89.29 61 LYS B O 1
ATOM 1621 N N . LEU B 1 62 ? -14.276 6.084 -17.887 1 91.27 62 LEU B N 1
ATOM 1622 C CA . LEU B 1 62 ? -13.288 6.819 -18.669 1 91.27 62 LEU B CA 1
ATOM 1623 C C . LEU B 1 62 ? -12.523 5.883 -19.598 1 91.27 62 LEU B C 1
ATOM 1625 O O . LEU B 1 62 ? -11.568 6.299 -20.258 1 91.27 62 LEU B O 1
ATOM 1629 N N . GLN B 1 63 ? -12.801 4.589 -19.659 1 89.61 63 GLN B N 1
ATOM 1630 C CA . GLN B 1 63 ? -12.214 3.568 -20.52 1 89.61 63 GLN B CA 1
ATOM 1631 C C . GLN B 1 63 ? -10.708 3.464 -20.302 1 89.61 63 GLN B C 1
ATOM 1633 O O . GLN B 1 63 ? -9.936 3.44 -21.264 1 89.61 63 GLN B O 1
ATOM 1638 N N . ILE B 1 64 ? -10.336 3.521 -19.086 1 85.98 64 ILE B N 1
ATOM 1639 C CA . ILE B 1 64 ? -8.925 3.394 -18.738 1 85.98 64 ILE B CA 1
ATOM 1640 C C . ILE B 1 64 ? -8.507 1.927 -18.808 1 85.98 64 ILE B C 1
ATOM 1642 O O . ILE B 1 64 ? -9.149 1.063 -18.206 1 85.98 64 ILE B O 1
ATOM 1646 N N . PRO B 1 65 ? -7.387 1.663 -19.567 1 82.96 65 PRO B N 1
ATOM 1647 C CA . PRO B 1 65 ? -6.922 0.277 -19.655 1 82.96 65 PRO B CA 1
ATOM 1648 C C . PRO B 1 65 ? -6.454 -0.275 -18.311 1 82.96 65 PRO B C 1
ATOM 1650 O O . PRO B 1 65 ? -6.065 0.491 -17.426 1 82.96 65 PRO B O 1
ATOM 1653 N N . SER B 1 66 ? -6.458 -1.616 -18.248 1 78.92 66 SER B N 1
ATOM 1654 C CA . SER B 1 66 ? -5.956 -2.289 -17.054 1 78.92 66 SER B CA 1
ATOM 1655 C C . SER B 1 66 ? -4.491 -1.949 -16.801 1 78.92 66 SER B C 1
ATOM 1657 O O . SER B 1 66 ? -3.69 -1.9 -17.737 1 78.92 66 SER B O 1
ATOM 1659 N N . GLY B 1 67 ? -4.245 -1.684 -15.522 1 78.23 67 GLY B N 1
ATOM 1660 C CA . GLY B 1 67 ? -2.856 -1.47 -15.151 1 78.23 67 GLY B CA 1
ATOM 1661 C C . GLY B 1 67 ? -2.428 -0.018 -15.255 1 78.23 67 GLY B C 1
ATOM 1662 O O . GLY B 1 67 ? -1.281 0.32 -14.953 1 78.23 67 GLY B O 1
ATOM 1663 N N . GLN B 1 68 ? -3.408 0.825 -15.649 1 82.54 68 GLN B N 1
ATOM 1664 C CA . GLN B 1 68 ? -3.046 2.231 -15.794 1 82.54 68 GLN B CA 1
ATOM 1665 C C . GLN B 1 68 ? -3.906 3.115 -14.895 1 82.54 68 GLN B C 1
ATOM 1667 O O . GLN B 1 68 ? -5.039 2.759 -14.565 1 82.54 68 GLN B O 1
ATOM 1672 N N . ARG B 1 69 ? -3.347 4.167 -14.499 1 85.29 69 ARG B N 1
ATOM 1673 C CA . ARG B 1 69 ? -4.033 5.23 -13.77 1 85.29 69 ARG B CA 1
ATOM 1674 C C . ARG B 1 69 ? -4.667 4.696 -12.491 1 85.29 69 ARG B C 1
ATOM 1676 O O . ARG B 1 69 ? -5.855 4.913 -12.243 1 85.29 69 ARG B O 1
ATOM 1683 N N . HIS B 1 70 ? -3.949 4.127 -11.698 1 84.1 70 HIS B N 1
ATOM 1684 C CA . HIS B 1 70 ? -4.41 3.495 -10.468 1 84.1 70 HIS B CA 1
ATOM 1685 C C . HIS B 1 70 ? -4.981 4.525 -9.499 1 84.1 70 HIS B C 1
ATOM 1687 O O . HIS B 1 70 ? -5.772 4.183 -8.617 1 84.1 70 HIS B O 1
ATOM 1693 N N . GLU B 1 71 ? -4.635 5.773 -9.714 1 84.17 71 GLU B N 1
ATOM 1694 C CA . GLU B 1 71 ? -5.105 6.828 -8.821 1 84.17 71 GLU B CA 1
ATOM 1695 C C . GLU B 1 71 ? -6.602 7.071 -8.995 1 84.17 71 GLU B C 1
ATOM 1697 O O . GLU B 1 71 ? -7.243 7.672 -8.131 1 84.17 71 GLU B O 1
ATOM 1702 N N . LEU B 1 72 ? -7.133 6.555 -10.091 1 87.18 72 LEU B N 1
ATOM 1703 C CA . LEU B 1 72 ? -8.547 6.771 -10.376 1 87.18 72 LEU B CA 1
ATOM 1704 C C . LEU B 1 72 ? -9.392 5.624 -9.831 1 87.18 72 LEU B C 1
ATOM 1706 O O . LEU B 1 72 ? -10.623 5.683 -9.869 1 87.18 72 LEU B O 1
ATOM 1710 N N . CYS B 1 73 ? -8.729 4.655 -9.373 1 89.39 73 CYS B N 1
ATOM 1711 C CA . CYS B 1 73 ? -9.431 3.511 -8.803 1 89.39 73 CYS B CA 1
ATOM 1712 C C . CYS B 1 73 ? -9.826 3.778 -7.356 1 89.39 73 CYS B C 1
ATOM 1714 O O . CYS B 1 73 ? -8.988 4.174 -6.543 1 89.39 73 CYS B O 1
ATOM 1716 N N . ARG B 1 74 ? -11.047 3.522 -7.04 1 90.29 74 ARG B N 1
ATOM 1717 C CA . ARG B 1 74 ? -11.542 3.74 -5.684 1 90.29 74 ARG B CA 1
ATOM 1718 C C . ARG B 1 74 ? -11.089 2.622 -4.75 1 90.29 74 ARG B C 1
ATOM 1720 O O . ARG B 1 74 ? -10.937 2.836 -3.546 1 90.29 74 ARG B O 1
ATOM 1727 N N . ALA B 1 75 ? -10.816 1.512 -5.319 1 93.07 75 ALA B N 1
ATOM 1728 C CA . ALA B 1 75 ? -10.558 0.318 -4.518 1 93.07 75 ALA B CA 1
ATOM 1729 C C . ALA B 1 75 ? -9.067 0.162 -4.231 1 93.07 75 ALA B C 1
ATOM 1731 O O . ALA B 1 75 ? -8.228 0.639 -4.998 1 93.07 75 ALA B O 1
ATOM 1732 N N . LEU B 1 76 ? -8.831 -0.459 -3.108 1 95.7 76 LEU B N 1
ATOM 1733 C CA . LEU B 1 76 ? -7.515 -1.046 -2.884 1 95.7 76 LEU B CA 1
ATOM 1734 C C . LEU B 1 76 ? -7.424 -2.433 -3.512 1 95.7 76 LEU B C 1
ATOM 1736 O O . LEU B 1 76 ? -8.432 -3.134 -3.625 1 95.7 76 LEU B O 1
ATOM 1740 N N . HIS B 1 77 ? -6.25 -2.777 -3.894 1 95.96 77 HIS B N 1
ATOM 1741 C CA . HIS B 1 77 ? -6.026 -4.127 -4.398 1 95.96 77 HIS B CA 1
ATOM 1742 C C . HIS B 1 77 ? -6.054 -5.149 -3.266 1 95.96 77 HIS B C 1
ATOM 1744 O O . HIS B 1 77 ? -5.835 -4.801 -2.104 1 95.96 77 HIS B O 1
ATOM 1750 N N . ALA B 1 78 ? -6.319 -6.37 -3.645 1 97.72 78 ALA B N 1
ATOM 1751 C CA . ALA B 1 78 ? -6.399 -7.467 -2.684 1 97.72 78 ALA B CA 1
ATOM 1752 C C . ALA B 1 78 ? -5.082 -7.635 -1.932 1 97.72 78 ALA B C 1
ATOM 1754 O O . ALA B 1 78 ? -5.075 -7.809 -0.711 1 97.72 78 ALA B O 1
ATOM 1755 N N . GLU B 1 79 ? -3.956 -7.61 -2.673 1 98.14 79 GLU B N 1
ATOM 1756 C CA . GLU B 1 79 ? -2.63 -7.755 -2.08 1 98.14 79 GLU B CA 1
ATOM 1757 C C . GLU B 1 79 ? -2.344 -6.63 -1.089 1 98.14 79 GLU B C 1
ATOM 1759 O O . GLU B 1 79 ? -1.807 -6.872 -0.006 1 98.14 79 GLU B O 1
ATOM 1764 N N . GLN B 1 80 ? -2.692 -5.451 -1.45 1 98.06 80 GLN B N 1
ATOM 1765 C CA . GLN B 1 80 ? -2.552 -4.317 -0.542 1 98.06 80 GLN B CA 1
ATOM 1766 C C . GLN B 1 80 ? -3.354 -4.536 0.738 1 98.06 80 GLN B C 1
ATOM 1768 O O . GLN B 1 80 ? -2.831 -4.365 1.841 1 98.06 80 GLN B O 1
ATOM 1773 N N . ASN B 1 81 ? -4.564 -4.959 0.568 1 98.5 81 ASN B N 1
ATOM 1774 C CA . ASN B 1 81 ? -5.44 -5.167 1.716 1 98.5 81 ASN B CA 1
ATOM 1775 C C . ASN B 1 81 ? -4.892 -6.241 2.652 1 98.5 81 ASN B C 1
ATOM 1777 O O . ASN B 1 81 ? -5.009 -6.124 3.873 1 98.5 81 ASN B O 1
ATOM 1781 N N . ALA B 1 82 ? -4.341 -7.261 2.081 1 98.82 82 ALA B N 1
ATOM 1782 C CA . ALA B 1 82 ? -3.769 -8.318 2.911 1 98.82 82 ALA B CA 1
ATOM 1783 C C . ALA B 1 82 ? -2.615 -7.786 3.757 1 98.82 82 ALA B C 1
ATOM 1785 O O . ALA B 1 82 ? -2.536 -8.065 4.956 1 98.82 82 ALA B O 1
ATOM 1786 N N . ILE B 1 83 ? -1.758 -6.993 3.145 1 98.83 83 ILE B N 1
ATOM 1787 C CA . ILE B 1 83 ? -0.603 -6.439 3.841 1 98.83 83 ILE B CA 1
ATOM 1788 C C . ILE B 1 83 ? -1.065 -5.407 4.867 1 98.83 83 ILE B C 1
ATOM 1790 O O . ILE B 1 83 ? -0.588 -5.397 6.005 1 98.83 83 ILE B O 1
ATOM 1794 N N . VAL B 1 84 ? -1.999 -4.604 4.466 1 98.79 84 VAL B N 1
ATOM 1795 C CA . VAL B 1 84 ? -2.506 -3.545 5.332 1 98.79 84 VAL B CA 1
ATOM 1796 C C . VAL B 1 84 ? -3.208 -4.158 6.542 1 98.79 84 VAL B C 1
ATOM 1798 O O . VAL B 1 84 ? -3.068 -3.666 7.664 1 98.79 84 VAL B O 1
ATOM 1801 N N . GLN B 1 85 ? -3.963 -5.219 6.317 1 98.61 85 GLN B N 1
ATOM 1802 C CA . GLN B 1 85 ? -4.61 -5.908 7.428 1 98.61 85 GLN B CA 1
ATOM 1803 C C . GLN B 1 85 ? -3.584 -6.393 8.448 1 98.61 85 GLN B C 1
ATOM 1805 O O . GLN B 1 85 ? -3.806 -6.293 9.656 1 98.61 85 GLN B O 1
ATOM 1810 N N . ALA B 1 86 ? -2.531 -6.913 7.943 1 98.82 86 ALA B N 1
ATOM 1811 C CA . ALA B 1 86 ? -1.473 -7.368 8.842 1 98.82 86 ALA B CA 1
ATOM 1812 C C . ALA B 1 86 ? -0.93 -6.213 9.679 1 98.82 86 ALA B C 1
ATOM 1814 O O . ALA B 1 86 ? -0.688 -6.368 10.878 1 98.82 86 ALA B O 1
ATOM 1815 N N . ALA B 1 87 ? -0.762 -5.096 9.085 1 98.75 87 ALA B N 1
ATOM 1816 C CA . ALA B 1 87 ? -0.299 -3.909 9.799 1 98.75 87 ALA B CA 1
ATOM 1817 C C . ALA B 1 87 ? -1.335 -3.444 10.819 1 98.75 87 ALA B C 1
ATOM 1819 O O . ALA B 1 87 ? -0.981 -2.99 11.91 1 98.75 87 ALA B O 1
ATOM 1820 N N . MET B 1 88 ? -2.603 -3.561 10.478 1 98.61 88 MET B N 1
ATOM 1821 C CA . MET B 1 88 ? -3.688 -3.119 11.349 1 98.61 88 MET B CA 1
ATOM 1822 C C . MET B 1 88 ? -3.709 -3.925 12.644 1 98.61 88 MET B C 1
ATOM 1824 O O . MET B 1 88 ? -3.83 -3.359 13.731 1 98.61 88 MET B O 1
ATOM 1828 N N . TYR B 1 89 ? -3.448 -5.227 12.448 1 98.37 89 TYR B N 1
ATOM 1829 C CA . TYR B 1 89 ? -3.64 -6.114 13.591 1 98.37 89 TYR B CA 1
ATOM 1830 C C . TYR B 1 89 ? -2.302 -6.514 14.201 1 98.37 89 TYR B C 1
ATOM 1832 O O . TYR B 1 89 ? -2.26 -7.2 15.225 1 98.37 89 TYR B O 1
ATOM 1840 N N . GLY B 1 90 ? -1.25 -6.109 13.63 1 98.31 90 GLY B N 1
ATOM 1841 C CA . GLY B 1 90 ? 0.064 -6.396 14.183 1 98.31 90 GLY B CA 1
ATOM 1842 C C . GLY B 1 90 ? 0.489 -7.84 13.992 1 98.31 90 GLY B C 1
ATOM 1843 O O . GLY B 1 90 ? 0.917 -8.498 14.943 1 98.31 90 GLY B O 1
ATOM 1844 N N . VAL B 1 91 ? 0.383 -8.312 12.772 1 98.38 91 VAL B N 1
ATOM 1845 C CA . VAL B 1 91 ? 0.81 -9.655 12.393 1 98.38 91 VAL B CA 1
ATOM 1846 C C . VAL B 1 91 ? 1.987 -9.57 11.425 1 98.38 91 VAL B C 1
ATOM 1848 O O . VAL B 1 91 ? 1.891 -8.929 10.376 1 98.38 91 VAL B O 1
ATOM 1851 N N . SER B 1 92 ? 3.078 -10.2 11.76 1 98.79 92 SER B N 1
ATOM 1852 C CA . SER B 1 92 ? 4.24 -10.163 10.879 1 98.79 92 SER B CA 1
ATOM 1853 C C . SER B 1 92 ? 4.055 -11.086 9.68 1 98.79 92 SER B C 1
ATOM 1855 O O . SER B 1 92 ? 3.791 -12.279 9.843 1 98.79 92 SER B O 1
ATOM 1857 N N . VAL B 1 93 ? 4.296 -10.546 8.513 1 98.71 93 VAL B N 1
ATOM 1858 C CA . VAL B 1 93 ? 4.115 -11.356 7.313 1 98.71 93 VAL B CA 1
ATOM 1859 C C . VAL B 1 93 ? 5.474 -11.669 6.691 1 98.71 93 VAL B C 1
ATOM 1861 O O . VAL B 1 93 ? 5.549 -12.285 5.626 1 98.71 93 VAL B O 1
ATOM 1864 N N . ALA B 1 94 ? 6.518 -11.279 7.373 1 98.66 94 ALA B N 1
ATOM 1865 C CA . ALA B 1 94 ? 7.869 -11.509 6.867 1 98.66 94 ALA B CA 1
ATOM 1866 C C . ALA B 1 94 ? 8.144 -13 6.696 1 98.66 94 ALA B C 1
ATOM 1868 O O . ALA B 1 94 ? 7.85 -13.799 7.589 1 98.66 94 ALA B O 1
ATOM 1869 N N . GLY B 1 95 ? 8.686 -13.341 5.53 1 98.66 95 GLY B N 1
ATOM 1870 C CA . GLY B 1 95 ? 8.992 -14.734 5.243 1 98.66 95 GLY B CA 1
ATOM 1871 C C . GLY B 1 95 ? 7.798 -15.513 4.725 1 98.66 95 GLY B C 1
ATOM 1872 O O . GLY B 1 95 ? 7.885 -16.724 4.514 1 98.66 95 GLY B O 1
ATOM 1873 N N . GLY B 1 96 ? 6.679 -14.824 4.492 1 98.71 96 GLY B N 1
ATOM 1874 C CA . GLY B 1 96 ? 5.447 -15.496 4.112 1 98.71 96 GLY B CA 1
ATOM 1875 C C . GLY B 1 96 ? 5.327 -15.719 2.616 1 98.71 96 GLY B C 1
ATOM 1876 O O . GLY B 1 96 ? 6.198 -15.304 1.849 1 98.71 96 GLY B O 1
ATOM 1877 N N . THR B 1 97 ? 4.283 -16.469 2.243 1 98.89 97 THR B N 1
ATOM 1878 C CA . THR B 1 97 ? 3.87 -16.684 0.86 1 98.89 97 THR B CA 1
ATOM 1879 C C . THR B 1 97 ? 2.576 -15.933 0.559 1 98.89 97 THR B C 1
ATOM 1881 O O . THR B 1 97 ? 1.612 -16.016 1.323 1 98.89 97 THR B O 1
ATOM 1884 N N . LEU B 1 98 ? 2.629 -15.196 -0.509 1 98.83 98 LEU B N 1
ATOM 1885 C CA . LEU B 1 98 ? 1.443 -14.492 -0.984 1 98.83 98 LEU B CA 1
ATOM 1886 C C . LEU B 1 98 ? 0.73 -15.297 -2.065 1 98.83 98 LEU B C 1
ATOM 1888 O O . LEU B 1 98 ? 1.312 -15.59 -3.113 1 98.83 98 LEU B O 1
ATOM 1892 N N . TYR B 1 99 ? -0.476 -15.74 -1.8 1 98.66 99 TYR B N 1
ATOM 1893 C CA . TYR B 1 99 ? -1.351 -16.367 -2.785 1 98.66 99 TYR B CA 1
ATOM 1894 C C . TYR B 1 99 ? -2.347 -15.36 -3.348 1 98.66 99 TYR B C 1
ATOM 1896 O O . TYR B 1 99 ? -3.028 -14.662 -2.592 1 98.66 99 TYR B O 1
ATOM 1904 N N . VAL B 1 100 ? -2.472 -15.272 -4.6 1 97.38 100 VAL B N 1
ATOM 1905 C CA . VAL B 1 100 ? -3.353 -14.273 -5.195 1 97.38 100 VAL B CA 1
ATOM 1906 C C . VAL B 1 100 ? -3.988 -14.835 -6.465 1 97.38 100 VAL B C 1
ATOM 1908 O O . VAL B 1 100 ? -3.37 -15.63 -7.176 1 97.38 100 VAL B O 1
ATOM 1911 N N . THR B 1 101 ? -5.167 -14.381 -6.791 1 95.52 101 THR B N 1
ATOM 1912 C CA . THR B 1 101 ? -5.927 -14.926 -7.91 1 95.52 101 THR B CA 1
ATOM 1913 C C . THR B 1 101 ? -5.389 -14.399 -9.237 1 95.52 101 THR B C 1
ATOM 1915 O O . THR B 1 101 ? -5.702 -14.94 -10.299 1 95.52 101 THR B O 1
ATOM 1918 N N . HIS B 1 102 ? -4.615 -13.298 -9.212 1 93.15 102 HIS B N 1
ATOM 1919 C CA . HIS B 1 102 ? -4.037 -12.684 -10.403 1 93.15 102 HIS B CA 1
ATOM 1920 C C . HIS B 1 102 ? -2.586 -12.28 -10.165 1 93.15 102 HIS B C 1
ATOM 1922 O O . HIS B 1 102 ? -2.18 -12.049 -9.024 1 93.15 102 HIS B O 1
ATOM 1928 N N . GLN B 1 103 ? -1.877 -12.187 -11.218 1 93.49 103 GLN B N 1
ATOM 1929 C CA . GLN B 1 103 ? -0.512 -11.69 -11.081 1 93.49 103 GLN B CA 1
ATOM 1930 C C . GLN B 1 103 ? -0.494 -10.293 -10.468 1 93.49 103 GLN B C 1
ATOM 1932 O O . GLN B 1 103 ? -1.232 -9.408 -10.906 1 93.49 103 GLN B O 1
ATOM 1937 N N . PRO B 1 104 ? 0.294 -10.135 -9.429 1 93.7 104 PRO B N 1
ATOM 1938 C CA . PRO B 1 104 ? 0.335 -8.817 -8.792 1 93.7 104 PRO B CA 1
ATOM 1939 C C . PRO B 1 104 ? 0.819 -7.72 -9.737 1 93.7 104 PRO B C 1
ATOM 1941 O O . PRO B 1 104 ? 1.706 -7.957 -10.561 1 93.7 104 PRO B O 1
ATOM 1944 N N . CYS B 1 105 ? 0.262 -6.526 -9.64 1 92.56 105 CYS B N 1
ATOM 1945 C CA . CYS B 1 105 ? 0.757 -5.367 -10.375 1 92.56 105 CYS B CA 1
ATOM 1946 C C . CYS B 1 105 ? 2.053 -4.847 -9.765 1 92.56 105 CYS B C 1
ATOM 1948 O O . CYS B 1 105 ? 2.471 -5.305 -8.701 1 92.56 105 CYS B O 1
ATOM 1950 N N . VAL B 1 106 ? 2.596 -3.912 -10.391 1 93.02 106 VAL B N 1
ATOM 1951 C CA . VAL B 1 106 ? 3.915 -3.431 -9.995 1 93.02 106 VAL B CA 1
ATOM 1952 C C . VAL B 1 106 ? 3.837 -2.792 -8.61 1 93.02 106 VAL B C 1
ATOM 1954 O O . VAL B 1 106 ? 4.747 -2.953 -7.793 1 93.02 106 VAL B O 1
ATOM 1957 N N . MET B 1 107 ? 2.826 -2.13 -8.268 1 93.65 107 MET B N 1
ATOM 1958 C CA . MET B 1 107 ? 2.682 -1.488 -6.965 1 93.65 107 MET B CA 1
ATOM 1959 C C . MET B 1 107 ? 2.615 -2.527 -5.851 1 93.65 107 MET B C 1
ATOM 1961 O O . MET B 1 107 ? 3.289 -2.392 -4.828 1 93.65 107 MET B O 1
ATOM 1965 N N . CYS B 1 108 ? 1.883 -3.519 -6.091 1 96.65 108 CYS B N 1
ATOM 1966 C CA . CYS B 1 108 ? 1.72 -4.567 -5.09 1 96.65 108 CYS B CA 1
ATOM 1967 C C . CYS B 1 108 ? 2.991 -5.398 -4.959 1 96.65 108 CYS B C 1
ATOM 1969 O O . CYS B 1 108 ? 3.32 -5.869 -3.869 1 96.65 108 CYS B O 1
ATOM 1971 N N . ALA B 1 109 ? 3.621 -5.566 -6.097 1 96.52 109 ALA B N 1
ATOM 1972 C CA . ALA B 1 109 ? 4.901 -6.27 -6.058 1 96.52 109 ALA B CA 1
ATOM 1973 C C . ALA B 1 109 ? 5.898 -5.547 -5.158 1 96.52 109 ALA B C 1
ATOM 1975 O O . ALA B 1 109 ? 6.557 -6.171 -4.323 1 96.52 109 ALA B O 1
ATOM 1976 N N . LYS B 1 110 ? 5.983 -4.271 -5.327 1 97.3 110 LYS B N 1
ATOM 1977 C CA . LYS B 1 110 ? 6.889 -3.473 -4.506 1 97.3 110 LYS B CA 1
ATOM 1978 C C . LYS B 1 110 ? 6.557 -3.616 -3.023 1 97.3 110 LYS B C 1
ATOM 1980 O O . LYS B 1 110 ? 7.455 -3.78 -2.194 1 97.3 110 LYS B O 1
ATOM 1985 N N . MET B 1 111 ? 5.326 -3.594 -2.719 1 98.17 111 MET B N 1
ATOM 1986 C CA . MET B 1 111 ? 4.894 -3.711 -1.329 1 98.17 111 MET B CA 1
ATOM 1987 C C . MET B 1 111 ? 5.226 -5.091 -0.771 1 98.17 111 MET B C 1
ATOM 1989 O O . MET B 1 111 ? 5.653 -5.214 0.379 1 98.17 111 MET B O 1
ATOM 1993 N N . ALA B 1 112 ? 4.996 -6.089 -1.588 1 98.57 112 ALA B N 1
ATOM 1994 C CA . ALA B 1 112 ? 5.299 -7.452 -1.16 1 98.57 112 ALA B CA 1
ATOM 1995 C C . ALA B 1 112 ? 6.78 -7.606 -0.828 1 98.57 112 ALA B C 1
ATOM 1997 O O . ALA B 1 112 ? 7.135 -8.204 0.191 1 98.57 112 ALA B O 1
ATOM 1998 N N . ILE B 1 113 ? 7.595 -7.04 -1.676 1 98.58 113 ILE B N 1
ATOM 1999 C CA . ILE B 1 113 ? 9.037 -7.106 -1.464 1 98.58 113 ILE B CA 1
ATOM 2000 C C . ILE B 1 113 ? 9.392 -6.47 -0.122 1 98.58 113 ILE B C 1
ATOM 2002 O O . ILE B 1 113 ? 10.061 -7.089 0.708 1 98.58 113 ILE B O 1
ATOM 2006 N N . ASN B 1 114 ? 8.886 -5.286 0.132 1 98.64 114 ASN B N 1
ATOM 2007 C CA . ASN B 1 114 ? 9.253 -4.552 1.338 1 98.64 114 ASN B CA 1
ATOM 2008 C C . ASN B 1 114 ? 8.624 -5.169 2.584 1 98.64 114 ASN B C 1
ATOM 2010 O O . ASN B 1 114 ? 9.084 -4.93 3.701 1 98.64 114 ASN B O 1
ATOM 2014 N N . ALA B 1 115 ? 7.542 -5.933 2.362 1 98.73 115 ALA B N 1
ATOM 2015 C CA . ALA B 1 115 ? 6.894 -6.597 3.49 1 98.73 115 ALA B CA 1
ATOM 2016 C C . ALA B 1 115 ? 7.641 -7.87 3.879 1 98.73 115 ALA B C 1
ATOM 2018 O O . ALA B 1 115 ? 7.305 -8.515 4.875 1 98.73 115 ALA B O 1
ATOM 2019 N N . GLY B 1 116 ? 8.613 -8.276 3.046 1 98.62 116 GLY B N 1
ATOM 2020 C CA . GLY B 1 116 ? 9.426 -9.437 3.372 1 98.62 116 GLY B CA 1
ATOM 2021 C C . GLY B 1 116 ? 8.841 -10.738 2.855 1 98.62 116 GLY B C 1
ATOM 2022 O O . GLY B 1 116 ? 9.178 -11.816 3.349 1 98.62 116 GLY B O 1
ATOM 2023 N N . ILE B 1 117 ? 7.92 -10.673 1.933 1 98.8 117 ILE B N 1
ATOM 2024 C CA . ILE B 1 117 ? 7.369 -11.86 1.288 1 98.8 117 ILE B CA 1
ATOM 2025 C C . ILE B 1 117 ? 8.467 -12.583 0.512 1 98.8 117 ILE B C 1
ATOM 2027 O O . ILE B 1 117 ? 9.277 -11.948 -0.167 1 98.8 117 ILE B O 1
ATOM 2031 N N . LYS B 1 118 ? 8.437 -13.896 0.551 1 98.65 118 LYS B N 1
ATOM 2032 C CA . LYS B 1 118 ? 9.527 -14.646 -0.067 1 98.65 118 LYS B CA 1
ATOM 2033 C C . LYS B 1 118 ? 9.045 -15.397 -1.305 1 98.65 118 LYS B C 1
ATOM 2035 O O . LYS B 1 118 ? 9.849 -15.782 -2.156 1 98.65 118 LYS B O 1
ATOM 2040 N N . ARG B 1 119 ? 7.775 -15.625 -1.313 1 98.7 119 ARG B N 1
ATOM 2041 C CA . ARG B 1 119 ? 7.201 -16.41 -2.401 1 98.7 119 ARG B CA 1
ATOM 2042 C C . ARG B 1 119 ? 5.819 -15.891 -2.782 1 98.7 119 ARG B C 1
ATOM 2044 O O . ARG B 1 119 ? 5.033 -15.509 -1.913 1 98.7 119 ARG B O 1
ATOM 2051 N N . ILE B 1 120 ? 5.538 -15.928 -4.102 1 98.17 120 ILE B N 1
ATOM 2052 C CA . ILE B 1 120 ? 4.225 -15.542 -4.609 1 98.17 120 ILE B CA 1
ATOM 2053 C C . ILE B 1 120 ? 3.681 -16.641 -5.519 1 98.17 120 ILE B C 1
ATOM 2055 O O . ILE B 1 120 ? 4.367 -17.089 -6.44 1 98.17 120 ILE B O 1
ATOM 2059 N N . VAL B 1 121 ? 2.479 -17.075 -5.209 1 97.76 121 VAL B N 1
ATOM 2060 C CA . VAL B 1 121 ? 1.745 -18.028 -6.035 1 97.76 121 VAL B CA 1
ATOM 2061 C C . VAL B 1 121 ? 0.514 -17.351 -6.635 1 97.76 121 VAL B C 1
ATOM 2063 O O . VAL B 1 121 ? -0.3 -16.774 -5.91 1 97.76 121 VAL B O 1
ATOM 2066 N N . PHE B 1 122 ? 0.424 -17.364 -7.948 1 95.87 122 PHE B N 1
ATOM 2067 C CA . PHE B 1 122 ? -0.705 -16.655 -8.54 1 95.87 122 PHE B CA 1
ATOM 2068 C C . PHE B 1 122 ? -1.295 -17.449 -9.699 1 95.87 122 PHE B C 1
ATOM 2070 O O . PHE B 1 122 ? -0.628 -18.317 -10.267 1 95.87 122 PHE B O 1
ATOM 2077 N N . LYS B 1 123 ? -2.488 -17.1 -9.818 1 90 123 LYS B N 1
ATOM 2078 C CA . LYS B 1 123 ? -3.168 -17.633 -10.995 1 90 123 LYS B CA 1
ATOM 2079 C C . LYS B 1 123 ? -3.498 -16.523 -11.989 1 90 123 LYS B C 1
ATOM 2081 O O . LYS B 1 123 ? -3.294 -15.342 -11.699 1 90 123 LYS B O 1
ATOM 2086 N N . GLY B 1 124 ? -3.875 -16.829 -13.214 1 76.75 124 GLY B N 1
ATOM 2087 C CA . GLY B 1 124 ? -4.365 -15.848 -14.17 1 76.75 124 GLY B CA 1
ATOM 2088 C C . GLY B 1 124 ? -3.272 -15.276 -15.052 1 76.75 124 GLY B C 1
ATOM 2089 O O . GLY B 1 124 ? -2.115 -15.693 -14.965 1 76.75 124 GLY B O 1
ATOM 2090 N N . ASP B 1 125 ? -3.581 -14.519 -16.159 1 65.19 125 ASP B N 1
ATOM 2091 C CA . ASP B 1 125 ? -2.743 -14.157 -17.298 1 65.19 125 ASP B CA 1
ATOM 2092 C C . ASP B 1 125 ? -2.33 -12.688 -17.231 1 65.19 125 ASP B C 1
ATOM 2094 O O . ASP B 1 125 ? -1.872 -12.121 -18.225 1 65.19 125 ASP B O 1
ATOM 2098 N N . TYR B 1 126 ? -2.468 -11.998 -16.217 1 60.63 126 TYR B N 1
ATOM 2099 C CA . TYR B 1 126 ? -2.268 -10.57 -16.436 1 60.63 126 TYR B CA 1
ATOM 2100 C C . TYR B 1 126 ? -0.806 -10.187 -16.24 1 60.63 126 TYR B C 1
ATOM 2102 O O . TYR B 1 126 ? -0.418 -9.723 -15.165 1 60.63 126 TYR B O 1
ATOM 2110 N N . PRO B 1 127 ? -0.064 -10.298 -17.415 1 67.92 127 PRO B N 1
ATOM 2111 C CA . PRO B 1 127 ? 1.378 -10.181 -17.185 1 67.92 127 PRO B CA 1
ATOM 2112 C C . PRO B 1 127 ? 1.843 -8.73 -17.078 1 67.92 127 PRO B C 1
ATOM 2114 O O . PRO B 1 127 ? 1.536 -7.914 -17.95 1 67.92 127 PRO B O 1
ATOM 2117 N N . ASP B 1 128 ? 2.016 -8.195 -15.96 1 83.11 128 ASP B N 1
ATOM 2118 C CA . ASP B 1 128 ? 2.805 -6.993 -15.708 1 83.11 128 ASP B CA 1
ATOM 2119 C C . ASP B 1 128 ? 4.298 -7.31 -15.688 1 83.11 128 ASP B C 1
ATOM 2121 O O . ASP B 1 128 ? 4.836 -7.727 -14.659 1 83.11 128 ASP B O 1
ATOM 2125 N N . GLU B 1 129 ? 4.913 -7.015 -16.839 1 86.69 129 GLU B N 1
ATOM 2126 C CA . GLU B 1 129 ? 6.318 -7.378 -16.995 1 86.69 129 GLU B CA 1
ATOM 2127 C C . GLU B 1 129 ? 7.193 -6.644 -15.983 1 86.69 129 GLU B C 1
ATOM 2129 O O . GLU B 1 129 ? 8.147 -7.216 -15.449 1 86.69 129 GLU B O 1
ATOM 2134 N N . LEU B 1 130 ? 6.861 -5.449 -15.748 1 88.22 130 LEU B N 1
ATOM 2135 C CA . LEU B 1 130 ? 7.632 -4.668 -14.786 1 88.22 130 LEU B CA 1
ATOM 2136 C C . LEU B 1 130 ? 7.542 -5.28 -13.392 1 88.22 130 LEU B C 1
ATOM 2138 O O . LEU B 1 130 ? 8.534 -5.318 -12.661 1 88.22 130 LEU B O 1
ATOM 2142 N N . SER B 1 131 ? 6.394 -5.77 -13.1 1 92.49 131 SER B N 1
ATOM 2143 C CA . SER B 1 131 ? 6.174 -6.423 -11.813 1 92.49 131 SER B CA 1
ATOM 2144 C C . SER B 1 131 ? 7.063 -7.652 -11.657 1 92.49 131 SER B C 1
ATOM 2146 O O . SER B 1 131 ? 7.744 -7.807 -10.641 1 92.49 131 SER B O 1
ATOM 2148 N N . ILE B 1 132 ? 7.129 -8.422 -12.688 1 92.37 132 ILE B N 1
ATOM 2149 C CA . ILE B 1 132 ? 7.906 -9.656 -12.654 1 92.37 132 ILE B CA 1
ATOM 2150 C C . ILE B 1 132 ? 9.394 -9.326 -12.562 1 92.37 132 ILE B C 1
ATOM 2152 O O . ILE B 1 132 ? 10.136 -9.973 -11.819 1 92.37 132 ILE B O 1
ATOM 2156 N N . GLU B 1 133 ? 9.788 -8.396 -13.279 1 92.6 133 GLU B N 1
ATOM 2157 C CA . GLU B 1 133 ? 11.189 -7.984 -13.271 1 92.6 133 GLU B CA 1
ATOM 2158 C C . GLU B 1 133 ? 11.622 -7.529 -11.881 1 92.6 133 GLU B C 1
ATOM 2160 O O . GLU B 1 133 ? 12.699 -7.9 -11.409 1 92.6 133 GLU B O 1
ATOM 2165 N N . LEU B 1 134 ? 10.847 -6.77 -11.23 1 94.29 134 LEU B N 1
ATOM 2166 C CA . LEU B 1 134 ? 11.165 -6.275 -9.894 1 94.29 134 LEU B CA 1
ATOM 2167 C C . LEU B 1 134 ? 11.225 -7.421 -8.89 1 94.29 134 LEU B C 1
ATOM 2169 O O . LEU B 1 134 ? 12.123 -7.466 -8.046 1 94.29 134 LEU B O 1
ATOM 2173 N N . LEU B 1 135 ? 10.24 -8.281 -9 1 96.29 135 LEU B N 1
ATOM 2174 C CA . LEU B 1 135 ? 10.193 -9.419 -8.088 1 96.29 135 LEU B CA 1
ATOM 2175 C C . LEU B 1 135 ? 11.433 -10.293 -8.245 1 96.29 135 LEU B C 1
ATOM 2177 O O . LEU B 1 135 ? 12.021 -10.727 -7.252 1 96.29 135 LEU B O 1
ATOM 2181 N N . LYS B 1 136 ? 11.814 -10.503 -9.47 1 95.94 136 LYS B N 1
ATOM 2182 C CA . LYS B 1 136 ? 13.015 -11.29 -9.737 1 95.94 136 LYS B CA 1
ATOM 2183 C C . LYS B 1 136 ? 14.261 -10.591 -9.201 1 95.94 136 LYS B C 1
ATOM 2185 O O . LYS B 1 136 ? 15.121 -11.228 -8.59 1 95.94 136 LYS B O 1
ATOM 2190 N N . GLU B 1 137 ? 14.32 -9.356 -9.442 1 96.18 137 GLU B N 1
ATOM 2191 C CA . GLU B 1 137 ? 15.452 -8.57 -8.96 1 96.18 137 GLU B CA 1
ATOM 2192 C C . GLU B 1 137 ? 15.59 -8.673 -7.444 1 96.18 137 GLU B C 1
ATOM 2194 O O . GLU B 1 137 ? 16.704 -8.696 -6.916 1 96.18 137 GLU B O 1
ATOM 2199 N N . ALA B 1 138 ? 14.467 -8.758 -6.776 1 97.21 138 ALA B N 1
ATOM 2200 C CA . ALA B 1 138 ? 14.45 -8.787 -5.316 1 97.21 138 ALA B CA 1
ATOM 2201 C C . ALA B 1 138 ? 14.634 -10.208 -4.792 1 97.21 138 ALA B C 1
ATOM 2203 O O . ALA B 1 138 ? 14.7 -10.427 -3.581 1 97.21 138 ALA B O 1
ATOM 2204 N N . GLY B 1 139 ? 14.618 -11.189 -5.661 1 97.53 139 GLY B N 1
ATOM 2205 C CA . GLY B 1 139 ? 14.853 -12.57 -5.27 1 97.53 139 GLY B CA 1
ATOM 2206 C C . GLY B 1 139 ? 13.606 -13.265 -4.758 1 97.53 139 GLY B C 1
ATOM 2207 O O . GLY B 1 139 ? 13.695 -14.221 -3.984 1 97.53 139 GLY B O 1
ATOM 2208 N N . ILE B 1 140 ? 12.463 -12.804 -5.092 1 97.94 140 ILE B N 1
ATOM 2209 C CA . ILE B 1 140 ? 11.207 -13.427 -4.686 1 97.94 140 ILE B CA 1
ATOM 2210 C C . ILE B 1 140 ? 10.881 -14.588 -5.623 1 97.94 140 ILE B C 1
ATOM 2212 O O . ILE B 1 140 ? 10.997 -14.46 -6.844 1 97.94 140 ILE B O 1
ATOM 2216 N N . GLU B 1 141 ? 10.503 -15.664 -5.055 1 97.89 141 GLU B N 1
ATOM 2217 C CA . GLU B 1 141 ? 10.079 -16.81 -5.855 1 97.89 141 GLU B CA 1
ATOM 2218 C C . GLU B 1 141 ? 8.686 -16.591 -6.439 1 97.89 141 GLU B C 1
ATOM 2220 O O . GLU B 1 141 ? 7.749 -16.253 -5.713 1 97.89 141 GLU B O 1
ATOM 2225 N N . ILE B 1 142 ? 8.551 -16.783 -7.706 1 95.6 142 ILE B N 1
ATOM 2226 C CA . ILE B 1 142 ? 7.275 -16.607 -8.391 1 95.6 142 ILE B CA 1
ATOM 2227 C C . ILE B 1 142 ? 6.815 -17.941 -8.975 1 95.6 142 ILE B C 1
ATOM 2229 O O . ILE B 1 142 ? 7.531 -18.561 -9.765 1 95.6 142 ILE B O 1
ATOM 2233 N N . THR B 1 143 ? 5.583 -18.326 -8.61 1 94.92 143 THR B N 1
ATOM 2234 C CA . THR B 1 143 ? 5.07 -19.623 -9.036 1 94.92 143 THR B CA 1
ATOM 2235 C C . THR B 1 143 ? 3.684 -19.48 -9.659 1 94.92 143 THR B C 1
ATOM 2237 O O . THR B 1 143 ? 2.696 -19.285 -8.948 1 94.92 143 THR B O 1
ATOM 2240 N N . PRO B 1 144 ? 3.619 -19.548 -10.967 1 93.36 144 PRO B N 1
ATOM 2241 C CA . PRO B 1 144 ? 2.282 -19.613 -11.563 1 93.36 144 PRO B CA 1
ATOM 2242 C C . PRO B 1 144 ? 1.529 -20.886 -11.184 1 93.36 144 PRO B C 1
ATOM 2244 O O . PRO B 1 144 ? 2.099 -21.979 -11.221 1 93.36 144 PRO B O 1
ATOM 2247 N N . PHE B 1 145 ? 0.358 -20.64 -10.7 1 93.01 145 PHE B N 1
ATOM 2248 C CA . PHE B 1 145 ? -0.467 -21.777 -10.309 1 93.01 145 PHE B CA 1
ATOM 2249 C C . PHE B 1 145 ? -1.307 -22.266 -11.482 1 93.01 145 PHE B C 1
ATOM 2251 O O . PHE B 1 145 ? -2.038 -21.486 -12.097 1 93.01 145 PHE B O 1
ATOM 2258 N N . LYS B 1 146 ? -1.11 -23.472 -11.937 1 81.47 146 LYS B N 1
ATOM 2259 C CA . LYS B 1 146 ? -1.893 -24.121 -12.985 1 81.47 146 LYS B CA 1
ATOM 2260 C C . LYS B 1 146 ? -2.837 -25.167 -12.398 1 81.47 146 LYS B C 1
ATOM 2262 O O . LYS B 1 146 ? -2.401 -26.072 -11.683 1 81.47 146 LYS B O 1
ATOM 2267 N N . GLU B 1 147 ? -4.139 -24.757 -12.316 1 68.17 147 GLU B N 1
ATOM 2268 C CA . GLU B 1 147 ? -5.09 -25.745 -11.815 1 68.17 147 GLU B CA 1
ATOM 2269 C C . GLU B 1 147 ? -4.918 -27.086 -12.523 1 68.17 147 GLU B C 1
ATOM 2271 O O . GLU B 1 147 ? -4.658 -27.129 -13.727 1 68.17 147 GLU B O 1
ATOM 2276 N N . ALA B 1 148 ? -4.562 -28.142 -11.776 1 53.91 148 ALA B N 1
ATOM 2277 C CA . ALA B 1 148 ? -4.524 -29.482 -12.357 1 53.91 148 ALA B CA 1
ATOM 2278 C C . ALA B 1 148 ? -5.841 -29.815 -13.053 1 53.91 148 ALA B C 1
ATOM 2280 O O . ALA B 1 148 ? -6.904 -29.348 -12.639 1 53.91 148 ALA B O 1
#

Sequence (296 aa):
MRPSWDEYFMGIVDLVKERSTCLRRQVGALIVKDKRILSTGYNGAPTGCSHCEELGCLREKLQIPSGQRHELCRALHAEQNAIVQAAMYGVSVAGGTLYVTHQPCVMCAKMAINAGIKRIVFKGDYPDELSIELLKEAGIEITPFKEAMRPSWDEYFMGIVDLVKERSTCLRRQVGALIVKDKRILSTGYNGAPTGCSHCEELGCLREKLQIPSGQRHELCRALHAEQNAIVQAAMYGVSVAGGTLYVTHQPCVMCAKMAINAGIKRIVFKGDYPDELSIELLKEAGIEITPFKEA